Protein AF-A0A7L1J8Y8-F1 (afdb_monomer_lite)

Structure (mmCIF, N/CA/C/O backbone):
data_AF-A0A7L1J8Y8-F1
#
_entry.id   AF-A0A7L1J8Y8-F1
#
loop_
_atom_site.group_PDB
_atom_site.id
_atom_site.type_symbol
_atom_site.label_atom_id
_atom_site.label_alt_id
_atom_site.label_comp_id
_atom_site.label_asym_id
_atom_site.label_entity_id
_atom_site.label_seq_id
_atom_site.pdbx_PDB_ins_code
_atom_site.Cartn_x
_atom_site.Cartn_y
_atom_site.Cartn_z
_atom_site.occupancy
_atom_site.B_iso_or_equiv
_atom_site.auth_seq_id
_atom_site.auth_comp_id
_atom_site.auth_asym_id
_atom_site.auth_atom_id
_atom_site.pdbx_PDB_model_num
ATOM 1 N N . CYS A 1 1 ? 2.497 11.095 -16.791 1.00 75.06 1 CYS A N 1
ATOM 2 C CA . CYS A 1 1 ? 1.108 11.174 -16.277 1.00 75.06 1 CYS A CA 1
ATOM 3 C C . CYS A 1 1 ? 0.999 10.870 -14.780 1.00 75.06 1 CYS A C 1
ATOM 5 O O . CYS A 1 1 ? 0.479 11.716 -14.066 1.00 75.06 1 CYS A O 1
ATOM 7 N N . LEU A 1 2 ? 1.508 9.729 -14.279 1.00 89.06 2 LEU A N 1
ATOM 8 C CA . LEU A 1 2 ? 1.423 9.390 -12.843 1.00 89.06 2 LEU A CA 1
ATOM 9 C C . LEU A 1 2 ? 2.072 10.447 -11.945 1.00 89.06 2 LEU A C 1
ATOM 11 O O . LEU A 1 2 ? 1.462 10.872 -10.975 1.00 89.06 2 LEU A O 1
ATOM 15 N N . TRP A 1 3 ? 3.259 10.934 -12.316 1.00 90.06 3 TRP A N 1
ATOM 16 C CA . TRP A 1 3 ? 3.956 11.981 -11.563 1.00 90.06 3 TRP A CA 1
ATOM 17 C C . TRP A 1 3 ? 3.121 13.260 -11.392 1.00 90.06 3 TRP A C 1
ATOM 19 O O . TRP A 1 3 ? 3.063 13.810 -10.297 1.00 90.06 3 TRP A O 1
ATOM 29 N N . THR A 1 4 ? 2.413 13.692 -12.441 1.00 93.00 4 THR A N 1
ATOM 30 C CA . THR A 1 4 ? 1.512 14.853 -12.390 1.00 93.00 4 THR A CA 1
ATOM 31 C C . THR A 1 4 ? 0.365 14.622 -11.410 1.00 93.00 4 THR A C 1
ATOM 33 O O . THR A 1 4 ? 0.092 15.482 -10.580 1.00 93.00 4 THR A O 1
ATOM 36 N N . LEU A 1 5 ? -0.276 13.449 -11.459 1.00 94.50 5 LEU A N 1
ATOM 37 C CA . LEU A 1 5 ? -1.340 13.101 -10.516 1.00 94.50 5 LEU A CA 1
ATOM 38 C C . LEU A 1 5 ? -0.809 13.053 -9.075 1.00 94.50 5 LEU A C 1
ATOM 40 O O . LEU A 1 5 ? -1.424 13.620 -8.177 1.00 94.50 5 LEU A O 1
ATOM 44 N N . THR A 1 6 ? 0.364 12.454 -8.861 1.00 95.50 6 THR A N 1
ATOM 45 C CA . THR A 1 6 ? 1.044 12.429 -7.560 1.00 95.50 6 THR A CA 1
ATOM 46 C C . THR A 1 6 ? 1.316 13.837 -7.037 1.00 95.50 6 THR A C 1
ATOM 48 O O . THR A 1 6 ? 1.073 14.100 -5.860 1.00 95.50 6 THR A O 1
ATOM 51 N N . ALA A 1 7 ? 1.813 14.740 -7.887 1.00 94.94 7 ALA A N 1
ATOM 52 C CA . ALA A 1 7 ? 2.079 16.127 -7.522 1.00 94.94 7 ALA A CA 1
ATOM 53 C C . ALA A 1 7 ? 0.789 16.841 -7.099 1.00 94.94 7 ALA A C 1
ATOM 55 O O . ALA A 1 7 ? 0.736 17.380 -5.999 1.00 94.94 7 ALA A O 1
ATOM 56 N N . ILE A 1 8 ? -0.279 16.725 -7.897 1.00 94.69 8 ILE A N 1
ATOM 57 C CA . ILE A 1 8 ? -1.587 17.320 -7.587 1.00 94.69 8 ILE A CA 1
ATOM 58 C C . ILE A 1 8 ? -2.127 16.805 -6.246 1.00 94.69 8 ILE A C 1
ATOM 60 O O . ILE A 1 8 ? -2.549 17.604 -5.413 1.00 94.69 8 ILE A O 1
ATOM 64 N N . ILE A 1 9 ? -2.088 15.489 -5.997 1.00 94.06 9 ILE A N 1
ATOM 65 C CA . ILE A 1 9 ? -2.544 14.917 -4.719 1.00 94.06 9 ILE A CA 1
ATOM 66 C C . ILE A 1 9 ? -1.711 15.479 -3.561 1.00 94.06 9 ILE A C 1
ATOM 68 O O . ILE A 1 9 ? -2.271 15.925 -2.561 1.00 94.06 9 ILE A O 1
ATOM 72 N N . LYS A 1 10 ? -0.378 15.491 -3.690 1.00 93.62 10 LYS A N 1
ATOM 73 C CA . LYS A 1 10 ? 0.522 16.008 -2.648 1.00 93.62 10 LYS A CA 1
ATOM 74 C C . LYS A 1 10 ? 0.297 17.495 -2.377 1.00 93.62 10 LYS A C 1
ATOM 76 O O . LYS A 1 10 ? 0.357 17.897 -1.219 1.00 93.62 10 LYS A O 1
ATOM 81 N N . ASP A 1 11 ? 0.030 18.292 -3.402 1.00 92.81 11 ASP A N 1
ATOM 82 C CA . ASP A 1 11 ? -0.213 19.725 -3.252 1.00 92.81 11 ASP A CA 1
ATOM 83 C C . ASP A 1 11 ? -1.559 19.994 -2.569 1.00 92.81 11 ASP A C 1
ATOM 85 O O . ASP A 1 11 ? -1.608 20.787 -1.629 1.00 92.81 11 ASP A O 1
ATOM 89 N N . ILE A 1 12 ? -2.613 19.242 -2.917 1.00 91.94 12 ILE A N 1
ATOM 90 C CA . ILE A 1 12 ? -3.904 19.295 -2.207 1.00 91.94 12 ILE A CA 1
ATOM 91 C C . ILE A 1 12 ? -3.730 18.943 -0.721 1.00 91.94 12 ILE A C 1
ATOM 93 O O . ILE A 1 12 ? -4.319 19.596 0.138 1.00 91.94 12 ILE A O 1
ATOM 97 N N . LEU A 1 13 ? -2.914 17.935 -0.391 1.00 87.88 13 LEU A N 1
ATOM 98 C CA . LEU A 1 13 ? -2.668 17.546 1.005 1.00 87.88 13 LEU A CA 1
ATOM 99 C C . LEU A 1 13 ? -1.845 18.583 1.785 1.00 87.88 13 LEU A C 1
ATOM 101 O O . LEU A 1 13 ? -2.009 18.708 2.997 1.00 87.88 13 LEU A O 1
ATOM 105 N N . LYS A 1 14 ? -0.974 19.356 1.128 1.00 89.19 14 LYS A N 1
ATOM 106 C CA . LYS A 1 14 ? -0.165 20.395 1.792 1.00 89.19 14 LYS A CA 1
ATOM 107 C C . LYS A 1 14 ? -0.943 21.679 2.080 1.00 89.19 14 LYS A C 1
ATOM 109 O O . LYS A 1 14 ? -0.590 22.392 3.021 1.00 89.19 14 LYS A O 1
ATOM 114 N N . ASP A 1 15 ? -1.960 21.987 1.283 1.00 84.75 15 ASP A N 1
ATOM 115 C CA . ASP A 1 15 ? -2.702 23.243 1.382 1.00 84.75 15 ASP A CA 1
ATOM 116 C C . ASP A 1 15 ? -3.548 23.309 2.665 1.00 84.75 15 ASP A C 1
ATOM 118 O O . ASP A 1 15 ? -4.427 22.485 2.892 1.00 84.75 15 ASP A O 1
ATOM 122 N N . LYS A 1 16 ? -3.299 24.295 3.531 1.00 76.50 16 LYS A N 1
ATOM 123 C CA . LYS A 1 16 ? -3.987 24.420 4.830 1.00 76.50 16 LYS A CA 1
ATOM 124 C C . LYS A 1 16 ? -5.360 25.094 4.753 1.00 76.50 16 LYS A C 1
ATOM 126 O O . LYS A 1 16 ? -6.082 25.076 5.744 1.00 76.50 16 LYS A O 1
ATOM 131 N N . VAL A 1 17 ? -5.695 25.719 3.628 1.00 74.00 17 VAL A N 1
ATOM 132 C CA . VAL A 1 17 ? -6.854 26.612 3.486 1.00 74.00 17 VAL A CA 1
ATOM 133 C C . VAL A 1 17 ? -7.980 25.945 2.692 1.00 74.00 17 VAL A C 1
ATOM 135 O O . VAL A 1 17 ? -9.153 26.253 2.897 1.00 74.00 17 VAL A O 1
ATOM 138 N N . LEU A 1 18 ? -7.650 25.007 1.802 1.00 77.81 18 LEU A N 1
ATOM 139 C CA . LEU A 1 18 ? -8.627 24.351 0.936 1.00 77.81 18 LEU A CA 1
ATOM 140 C C . LEU A 1 18 ? -9.470 23.275 1.652 1.00 77.81 18 LEU A C 1
ATOM 142 O O . LEU A 1 18 ? -8.966 22.548 2.511 1.00 77.81 18 LEU A O 1
ATOM 146 N N . PRO A 1 19 ? -10.737 23.062 1.232 1.00 83.75 19 PRO A N 1
ATOM 147 C CA . PRO A 1 19 ? -11.540 21.914 1.652 1.00 83.75 19 PRO A CA 1
ATOM 148 C C . PRO A 1 19 ? -11.017 20.614 1.004 1.00 83.75 19 PRO A C 1
ATOM 150 O O . PRO A 1 19 ? -11.617 20.074 0.067 1.00 83.75 19 PRO A O 1
ATOM 153 N N . LYS A 1 20 ? -9.880 20.113 1.512 1.00 89.12 20 LYS A N 1
ATOM 154 C CA . LYS A 1 20 ? -9.073 19.010 0.950 1.00 89.12 20 LYS A CA 1
ATOM 155 C C . LYS A 1 20 ? -9.899 17.791 0.550 1.00 89.12 20 LYS A C 1
ATOM 157 O O . LYS A 1 20 ? -9.814 17.334 -0.588 1.00 89.12 20 LYS A O 1
ATOM 162 N N . ALA A 1 21 ? -10.736 17.295 1.466 1.00 87.25 21 ALA A N 1
ATOM 163 C CA . ALA A 1 21 ? -11.556 16.102 1.260 1.00 87.25 21 ALA A CA 1
ATOM 164 C C . ALA A 1 21 ? -12.504 16.244 0.060 1.00 87.25 21 ALA A C 1
ATOM 166 O O . ALA A 1 21 ? -12.623 15.328 -0.751 1.00 87.25 21 ALA A O 1
ATOM 167 N N . GLY A 1 22 ? -13.145 17.407 -0.095 1.00 90.75 22 GLY A N 1
ATOM 168 C CA . GLY A 1 22 ? -14.080 17.661 -1.191 1.00 90.75 22 GLY A CA 1
ATOM 169 C C . GLY A 1 22 ? -13.385 17.744 -2.549 1.00 90.75 22 GLY A C 1
ATOM 170 O O . GLY A 1 22 ? -13.863 17.160 -3.522 1.00 90.75 22 GLY A O 1
ATOM 171 N N . ILE A 1 23 ? -12.246 18.436 -2.614 1.00 92.50 23 ILE A N 1
ATOM 172 C CA . ILE A 1 23 ? -11.466 18.587 -3.852 1.00 92.50 23 ILE A CA 1
ATOM 173 C C . ILE A 1 23 ? -10.872 17.245 -4.266 1.00 92.50 23 ILE A C 1
ATOM 175 O O . ILE A 1 23 ? -11.033 16.826 -5.412 1.00 92.50 23 ILE A O 1
ATOM 179 N N . LEU A 1 24 ? -10.248 16.537 -3.324 1.00 93.19 24 LEU A N 1
ATOM 180 C CA . LEU A 1 24 ? -9.629 15.256 -3.618 1.00 93.19 24 LEU A CA 1
ATOM 181 C C . LEU A 1 24 ? -10.668 14.207 -4.022 1.00 93.19 24 LEU A C 1
ATOM 183 O O . LEU A 1 24 ? -10.442 13.461 -4.972 1.00 93.19 24 LEU A O 1
ATOM 187 N N . LYS A 1 25 ? -11.839 14.188 -3.373 1.00 93.75 25 LYS A N 1
ATOM 188 C CA . LYS A 1 25 ? -12.942 13.311 -3.779 1.00 93.75 25 LYS A CA 1
ATOM 189 C C . LYS A 1 25 ? -13.408 13.615 -5.203 1.00 93.75 25 LYS A C 1
ATOM 191 O O . LYS A 1 25 ? -13.609 12.681 -5.968 1.00 93.75 25 LYS A O 1
ATOM 196 N N . LYS A 1 26 ? -13.546 14.891 -5.586 1.00 94.44 26 LYS A N 1
ATOM 197 C CA . LYS A 1 26 ? -13.907 15.276 -6.964 1.00 94.44 26 LYS A CA 1
ATOM 198 C C . LYS A 1 26 ? -12.854 14.846 -7.989 1.00 94.44 26 LYS A C 1
ATOM 200 O O . LYS A 1 26 ? -13.225 14.461 -9.091 1.00 94.44 26 LYS A O 1
ATOM 205 N N . LEU A 1 27 ? -11.572 14.893 -7.623 1.00 94.62 27 LEU A N 1
ATOM 206 C CA . LEU A 1 27 ? -10.468 14.458 -8.479 1.00 94.62 27 LEU A CA 1
ATOM 207 C C . LEU A 1 27 ? -10.424 12.932 -8.646 1.00 94.62 27 LEU A C 1
ATOM 209 O O . LEU A 1 27 ? -10.277 12.440 -9.760 1.00 94.62 27 LEU A O 1
ATOM 213 N N . LEU A 1 28 ? -10.521 12.188 -7.541 1.00 95.06 28 LEU A N 1
ATOM 214 C CA . LEU A 1 28 ? -10.278 10.745 -7.529 1.00 95.06 28 LEU A CA 1
ATOM 215 C C . LEU A 1 28 ? -11.527 9.906 -7.806 1.00 95.06 28 LEU A C 1
ATOM 217 O O . LEU A 1 28 ? -11.389 8.831 -8.374 1.00 95.06 28 LEU A O 1
ATOM 221 N N . ALA A 1 29 ? -12.735 10.362 -7.457 1.00 95.06 29 ALA A N 1
ATOM 222 C CA . ALA A 1 29 ? -13.951 9.564 -7.652 1.00 95.06 29 ALA A CA 1
ATOM 223 C C . ALA A 1 29 ? -14.177 9.113 -9.112 1.00 95.06 29 ALA A C 1
ATOM 225 O O . ALA A 1 29 ? -14.505 7.944 -9.308 1.00 95.06 29 ALA A O 1
ATOM 226 N N . PRO A 1 30 ? -13.952 9.952 -10.147 1.00 95.75 30 PRO A N 1
ATOM 227 C CA . PRO A 1 30 ? -14.063 9.511 -11.542 1.00 95.75 30 PRO A CA 1
ATOM 228 C C . PRO A 1 30 ? -12.984 8.500 -11.953 1.00 95.75 30 PRO A C 1
ATOM 230 O O . PRO A 1 30 ? -13.174 7.735 -12.893 1.00 95.75 30 PRO A O 1
ATOM 233 N N . LEU A 1 31 ? -11.842 8.513 -11.264 1.00 94.94 31 LEU A N 1
ATOM 234 C CA . LEU A 1 31 ? -10.682 7.676 -11.557 1.00 94.94 31 LEU A CA 1
ATOM 235 C C . LEU A 1 31 ? -10.628 6.414 -10.688 1.00 94.94 31 LEU A C 1
ATOM 237 O O . LEU A 1 31 ? -9.772 5.571 -10.925 1.00 94.94 31 LEU A O 1
ATOM 241 N N . ASP A 1 32 ? -11.515 6.275 -9.700 1.00 95.38 32 ASP A N 1
ATOM 242 C CA . ASP A 1 32 ? -11.378 5.313 -8.605 1.00 95.38 32 ASP A CA 1
ATOM 243 C C . ASP A 1 32 ? -11.205 3.870 -9.100 1.00 95.38 32 ASP A C 1
ATOM 245 O O . ASP A 1 32 ? -10.189 3.230 -8.834 1.00 95.38 32 ASP A O 1
ATOM 249 N N . ALA A 1 33 ? -12.148 3.392 -9.916 1.00 94.81 33 ALA A N 1
ATOM 250 C CA . ALA A 1 33 ? -12.107 2.041 -10.476 1.00 94.81 33 ALA A CA 1
ATOM 251 C C . ALA A 1 33 ? -10.945 1.841 -11.466 1.00 94.81 33 ALA A C 1
ATOM 253 O O . ALA A 1 33 ? -10.351 0.765 -11.527 1.00 94.81 33 ALA A O 1
ATOM 254 N N . VAL A 1 34 ? -10.599 2.878 -12.237 1.00 95.31 34 VAL A N 1
ATOM 255 C CA . VAL A 1 34 ? -9.514 2.814 -13.228 1.00 95.31 34 VAL A CA 1
ATOM 256 C C . VAL A 1 34 ? -8.162 2.713 -12.530 1.00 95.31 34 VAL A C 1
ATOM 258 O O . VAL A 1 34 ? -7.338 1.885 -12.907 1.00 95.31 34 VAL A O 1
ATOM 261 N N . LEU A 1 35 ? -7.940 3.522 -11.494 1.00 94.81 35 LEU A N 1
ATOM 262 C CA . LEU A 1 35 ? -6.723 3.496 -10.689 1.00 94.81 35 LEU A CA 1
ATOM 263 C C . LEU A 1 35 ? -6.612 2.195 -9.899 1.00 94.81 35 LEU A C 1
ATOM 265 O O . LEU A 1 35 ? -5.538 1.607 -9.871 1.00 94.81 35 LEU A O 1
ATOM 269 N N . GLU A 1 36 ? -7.707 1.709 -9.312 1.00 95.06 36 GLU A N 1
ATOM 270 C CA . GLU A 1 36 ? -7.728 0.395 -8.668 1.00 95.06 36 GLU A CA 1
ATOM 271 C C . GLU A 1 36 ? -7.324 -0.719 -9.648 1.00 95.06 36 GLU A C 1
ATOM 273 O O . GLU A 1 36 ? -6.418 -1.500 -9.351 1.00 95.06 36 GLU A O 1
ATOM 278 N N . GLY A 1 37 ? -7.945 -0.771 -10.831 1.00 94.75 37 GLY A N 1
ATOM 279 C CA . GLY A 1 37 ? -7.614 -1.750 -11.868 1.00 94.75 37 GLY A CA 1
ATOM 280 C C . GLY A 1 37 ? -6.161 -1.643 -12.332 1.00 94.75 37 GLY A C 1
ATOM 281 O O . GLY A 1 37 ? -5.459 -2.651 -12.411 1.00 94.75 37 GLY A O 1
ATOM 282 N N . PHE A 1 38 ? -5.684 -0.419 -12.560 1.00 94.12 38 PHE A N 1
ATOM 283 C CA . PHE A 1 38 ? -4.298 -0.136 -12.925 1.00 94.12 38 PHE A CA 1
ATOM 284 C C . PHE A 1 38 ? -3.309 -0.619 -11.857 1.00 94.12 38 PHE A C 1
ATOM 286 O O . PHE A 1 38 ? -2.315 -1.270 -12.179 1.00 94.12 38 PHE A O 1
ATOM 293 N N . PHE A 1 39 ? -3.585 -0.355 -10.579 1.00 92.50 39 PHE A N 1
ATOM 294 C CA . PHE A 1 39 ? -2.702 -0.786 -9.504 1.00 92.50 39 PHE A CA 1
ATOM 295 C C . PHE A 1 39 ? -2.697 -2.295 -9.313 1.00 92.50 39 PHE A C 1
ATOM 297 O O . PHE A 1 39 ? -1.629 -2.874 -9.126 1.00 92.50 39 PHE A O 1
ATOM 304 N N . ASN A 1 40 ? -3.862 -2.936 -9.412 1.00 92.81 40 ASN A N 1
ATOM 305 C CA . ASN A 1 40 ? -3.958 -4.390 -9.378 1.00 92.81 40 ASN A CA 1
ATOM 306 C C . ASN A 1 40 ? -3.137 -5.019 -10.511 1.00 92.81 40 ASN A C 1
ATOM 308 O O . ASN A 1 40 ? -2.362 -5.934 -10.256 1.00 92.81 40 ASN A O 1
ATOM 312 N N . ALA A 1 41 ? -3.231 -4.486 -11.733 1.00 92.62 41 ALA A N 1
ATOM 313 C CA . ALA A 1 41 ? -2.451 -4.980 -12.866 1.00 92.62 41 ALA A CA 1
ATOM 314 C C . ALA A 1 41 ? -0.934 -4.904 -12.615 1.00 92.62 41 ALA A C 1
ATOM 316 O O . ALA A 1 41 ? -0.218 -5.854 -12.919 1.00 92.62 41 ALA A O 1
ATOM 317 N N . ILE A 1 42 ? -0.444 -3.813 -12.015 1.00 91.31 42 ILE A N 1
ATOM 318 C CA . ILE A 1 42 ? 0.983 -3.665 -11.689 1.00 91.31 42 ILE A CA 1
ATOM 319 C C . ILE A 1 42 ? 1.398 -4.587 -10.540 1.00 91.31 42 ILE A C 1
ATOM 321 O O . ILE A 1 42 ? 2.456 -5.199 -10.614 1.00 91.31 42 ILE A O 1
ATOM 325 N N . LEU A 1 43 ? 0.597 -4.710 -9.479 1.00 89.38 43 LEU A N 1
ATOM 326 C CA . LEU A 1 43 ? 0.944 -5.558 -8.330 1.00 89.38 43 LEU A CA 1
ATOM 327 C C . LEU A 1 43 ? 0.898 -7.055 -8.656 1.00 89.38 43 LEU A C 1
ATOM 329 O O . LEU A 1 43 ? 1.618 -7.831 -8.034 1.00 89.38 43 LEU A O 1
ATOM 333 N N . PHE A 1 44 ? 0.073 -7.460 -9.623 1.00 88.00 44 PHE A N 1
ATOM 334 C CA . PHE A 1 44 ? 0.030 -8.835 -10.124 1.00 88.00 44 PHE A CA 1
ATOM 335 C C . PHE A 1 44 ? 1.085 -9.121 -11.193 1.00 88.00 44 PHE A C 1
ATOM 337 O O . PHE A 1 44 ? 1.287 -10.281 -11.550 1.00 88.00 44 PHE A O 1
ATOM 344 N N . HIS A 1 45 ? 1.761 -8.091 -11.701 1.00 86.94 45 HIS A N 1
ATOM 345 C CA . HIS A 1 45 ? 2.833 -8.269 -12.664 1.00 86.94 45 HIS A CA 1
ATOM 346 C C . HIS A 1 45 ? 4.020 -8.995 -12.017 1.00 86.94 45 HIS A C 1
ATOM 348 O O . HIS A 1 45 ? 4.463 -8.651 -10.919 1.00 86.94 45 HIS A O 1
ATOM 354 N N . HIS A 1 46 ? 4.565 -9.991 -12.712 1.00 78.00 46 HIS A N 1
ATOM 355 C CA . HIS A 1 46 ? 5.743 -10.717 -12.254 1.00 78.00 46 HIS A CA 1
ATOM 356 C C . HIS A 1 46 ? 7.017 -9.962 -12.662 1.00 78.00 46 HIS A C 1
ATOM 358 O O . HIS A 1 46 ? 7.265 -9.722 -13.841 1.00 78.00 46 HIS A O 1
ATOM 364 N N . PHE A 1 47 ? 7.819 -9.532 -11.687 1.00 78.00 47 PHE A N 1
ATOM 365 C CA . PHE A 1 47 ? 9.008 -8.699 -11.910 1.00 78.00 47 PHE A CA 1
ATOM 366 C C . PHE A 1 47 ? 10.305 -9.528 -11.982 1.00 78.00 47 PHE A C 1
ATOM 368 O O . PHE A 1 47 ? 11.255 -9.270 -11.244 1.00 78.00 47 PHE A O 1
ATOM 375 N N . ASP A 1 48 ? 10.351 -10.531 -12.862 1.00 68.94 48 ASP A N 1
ATOM 376 C CA . ASP A 1 48 ? 11.526 -11.399 -13.082 1.00 68.94 48 ASP A CA 1
ATOM 377 C C . ASP A 1 48 ? 12.491 -10.909 -14.169 1.00 68.94 48 ASP A C 1
ATOM 379 O O . ASP A 1 48 ? 13.638 -11.352 -14.225 1.00 68.94 48 ASP A O 1
ATOM 383 N N . SER A 1 49 ? 12.060 -9.991 -15.033 1.00 64.44 49 SER A N 1
ATOM 384 C CA . SER A 1 49 ? 12.893 -9.530 -16.145 1.00 64.44 49 SER A CA 1
ATOM 385 C C . SER A 1 49 ? 14.101 -8.691 -15.696 1.00 64.44 49 SER A C 1
ATOM 387 O O . SER A 1 49 ? 14.031 -7.880 -14.765 1.00 64.44 49 SER A O 1
ATOM 389 N N . HIS A 1 50 ? 15.208 -8.798 -16.445 1.00 68.56 50 HIS A N 1
ATOM 390 C CA . HIS A 1 50 ? 16.411 -7.965 -16.278 1.00 68.56 50 HIS A CA 1
ATOM 391 C C . HIS A 1 50 ? 16.138 -6.450 -16.389 1.00 68.56 50 HIS A C 1
ATOM 393 O O . HIS A 1 50 ? 17.001 -5.639 -16.067 1.00 68.56 50 HIS A O 1
ATOM 399 N N . HIS A 1 51 ? 14.943 -6.035 -16.816 1.00 74.06 51 HIS A N 1
ATOM 400 C CA . HIS A 1 51 ? 14.570 -4.628 -16.926 1.00 74.06 51 HIS A CA 1
ATOM 401 C C . HIS A 1 51 ? 14.453 -3.919 -15.570 1.00 74.06 51 HIS A C 1
ATOM 403 O O . HIS A 1 51 ? 14.586 -2.699 -15.525 1.00 74.06 51 HIS A O 1
ATOM 409 N N . TYR A 1 52 ? 14.252 -4.647 -14.466 1.00 77.25 52 TYR A N 1
ATOM 410 C CA . TYR A 1 52 ? 14.078 -4.063 -13.126 1.00 77.25 52 TYR A CA 1
ATOM 411 C C . TYR A 1 52 ? 15.312 -4.184 -12.228 1.00 77.25 52 TYR A C 1
ATOM 413 O O . TYR A 1 52 ? 15.252 -3.796 -11.060 1.00 77.25 52 TYR A O 1
ATOM 421 N N . THR A 1 53 ? 16.422 -4.719 -12.743 1.00 76.88 53 THR A N 1
ATOM 422 C CA . THR A 1 53 ? 17.663 -4.920 -11.977 1.00 76.88 53 THR A CA 1
ATOM 423 C C . THR A 1 53 ? 18.570 -3.691 -11.983 1.00 76.88 53 THR A C 1
ATOM 425 O O . THR A 1 53 ? 19.410 -3.565 -11.099 1.00 76.88 53 THR A O 1
ATOM 428 N N . SER A 1 54 ? 18.381 -2.757 -12.923 1.00 79.25 54 SER A N 1
ATOM 429 C CA . SER A 1 54 ? 19.081 -1.467 -12.960 1.00 79.25 54 SER A CA 1
ATOM 430 C C . SER A 1 54 ? 18.185 -0.339 -12.433 1.00 79.25 54 SER A C 1
ATOM 432 O O . SER A 1 54 ? 17.039 -0.231 -12.871 1.00 79.25 54 SER A O 1
ATOM 434 N N . PRO A 1 55 ? 18.680 0.543 -11.542 1.00 73.69 55 PRO A N 1
ATOM 435 C CA . PRO A 1 55 ? 17.889 1.649 -11.001 1.00 73.69 55 PRO A CA 1
ATOM 436 C C . PRO A 1 55 ? 17.573 2.746 -12.025 1.00 73.69 55 PRO A C 1
ATOM 438 O O . PRO A 1 55 ? 16.685 3.552 -11.770 1.00 73.69 55 PRO A O 1
ATOM 441 N N . TYR A 1 56 ? 18.282 2.789 -13.158 1.00 78.25 56 TYR A N 1
ATOM 442 C CA . TYR A 1 56 ? 18.154 3.845 -14.171 1.00 78.25 56 TYR A CA 1
ATOM 443 C C . TYR A 1 56 ? 17.371 3.407 -15.413 1.00 78.25 56 TYR A C 1
ATOM 445 O O . TYR A 1 56 ? 17.313 4.144 -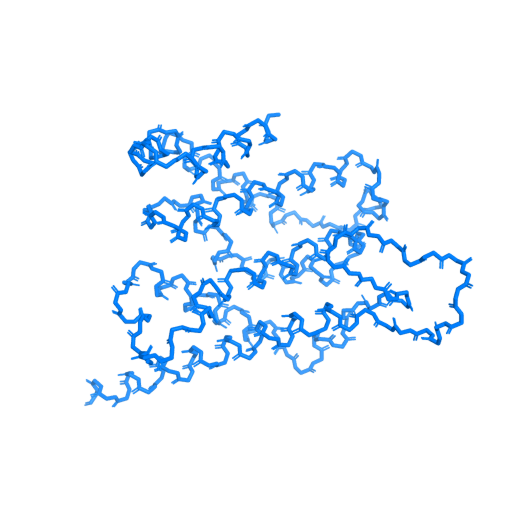16.396 1.00 78.25 56 TYR A O 1
ATOM 453 N N . SER A 1 57 ? 16.781 2.209 -15.400 1.00 84.69 57 SER A N 1
ATOM 454 C CA . SER A 1 57 ? 15.942 1.763 -16.509 1.00 84.69 57 SER A CA 1
ATOM 455 C C . SER A 1 57 ? 14.607 2.510 -16.526 1.00 84.69 57 SER A C 1
ATOM 457 O O . SER A 1 57 ? 14.078 2.928 -15.493 1.00 84.69 57 SER A O 1
ATOM 459 N N . GLU A 1 58 ? 14.013 2.634 -17.711 1.00 86.88 58 GLU A N 1
ATOM 460 C CA . GLU A 1 58 ? 12.665 3.187 -17.859 1.00 86.88 58 GLU A CA 1
ATOM 461 C C . GLU A 1 58 ? 11.638 2.400 -17.029 1.00 86.88 58 GLU A C 1
ATOM 463 O O . GLU A 1 58 ? 10.795 2.981 -16.346 1.00 86.88 58 GLU A O 1
ATOM 468 N N . ALA A 1 59 ? 11.765 1.071 -17.006 1.00 86.25 59 ALA A N 1
ATOM 469 C CA . ALA A 1 59 ? 10.910 0.190 -16.223 1.00 86.25 59 ALA A CA 1
ATOM 470 C C . ALA A 1 59 ? 11.026 0.453 -14.707 1.00 86.25 59 ALA A C 1
ATOM 472 O O . ALA A 1 59 ? 10.008 0.504 -14.011 1.00 86.25 59 ALA A O 1
ATOM 473 N N . ALA A 1 60 ? 12.240 0.691 -14.197 1.00 86.19 60 ALA A N 1
ATOM 474 C CA . ALA A 1 60 ? 12.467 1.074 -12.806 1.00 86.19 60 ALA A CA 1
ATOM 475 C C . ALA A 1 60 ? 11.886 2.461 -12.495 1.00 86.19 60 ALA A C 1
ATOM 477 O O . ALA A 1 60 ? 11.206 2.615 -11.482 1.00 86.19 60 ALA A O 1
ATOM 478 N N . ASN A 1 61 ? 12.069 3.448 -13.376 1.00 88.19 61 ASN A N 1
ATOM 479 C CA . ASN A 1 61 ? 11.499 4.792 -13.214 1.00 88.19 61 ASN A CA 1
ATOM 480 C C . ASN A 1 61 ? 9.962 4.778 -13.197 1.00 88.19 61 ASN A C 1
ATOM 482 O O . ASN A 1 61 ? 9.335 5.470 -12.386 1.00 88.19 61 ASN A O 1
ATOM 486 N N . ASN A 1 62 ? 9.346 3.955 -14.047 1.00 90.06 62 ASN A N 1
ATOM 487 C CA . ASN A 1 62 ? 7.898 3.761 -14.073 1.00 90.06 62 ASN A CA 1
ATOM 488 C C . ASN A 1 62 ? 7.399 3.124 -12.772 1.00 90.06 62 ASN A C 1
ATOM 490 O O . ASN A 1 62 ? 6.423 3.600 -12.187 1.00 90.06 62 ASN A O 1
ATOM 494 N N . LEU A 1 63 ? 8.104 2.106 -12.267 1.00 90.31 63 LEU A N 1
ATOM 495 C CA . LEU A 1 63 ? 7.766 1.471 -10.995 1.00 90.31 63 LEU A CA 1
ATOM 496 C C . LEU A 1 63 ? 7.967 2.424 -9.805 1.00 90.31 63 LEU A C 1
ATOM 498 O O . LEU A 1 63 ? 7.130 2.473 -8.909 1.00 90.31 63 LEU A O 1
ATOM 502 N N . ILE A 1 64 ? 9.018 3.246 -9.813 1.00 91.12 64 ILE A N 1
ATOM 503 C CA . ILE A 1 64 ? 9.233 4.294 -8.805 1.00 91.12 64 ILE A CA 1
ATOM 504 C C . ILE A 1 64 ? 8.084 5.310 -8.826 1.00 91.12 64 ILE A C 1
ATOM 506 O O . ILE A 1 64 ? 7.542 5.632 -7.769 1.00 91.12 64 ILE A O 1
ATOM 510 N N . SER A 1 65 ? 7.669 5.761 -10.013 1.00 92.44 65 SER A N 1
ATOM 511 C CA . SER A 1 65 ? 6.542 6.692 -10.179 1.00 92.44 65 SER A CA 1
ATOM 512 C C . SER A 1 65 ? 5.222 6.100 -9.675 1.00 92.44 65 SER A C 1
ATOM 514 O O . SER A 1 65 ? 4.407 6.810 -9.086 1.00 92.44 65 SER A O 1
ATOM 516 N N . PHE A 1 66 ? 5.021 4.796 -9.876 1.00 94.12 66 PHE A N 1
ATOM 517 C CA . PHE A 1 66 ? 3.898 4.048 -9.315 1.00 94.12 66 PHE A CA 1
ATOM 518 C C . PHE A 1 66 ? 3.938 4.017 -7.779 1.00 94.12 66 PHE A C 1
ATOM 520 O O . PHE A 1 66 ? 2.928 4.317 -7.143 1.00 94.12 66 PHE A O 1
ATOM 527 N N . ILE A 1 67 ? 5.099 3.734 -7.175 1.00 94.62 67 ILE A N 1
ATOM 528 C CA . ILE A 1 67 ? 5.256 3.737 -5.710 1.00 94.62 67 ILE A CA 1
ATOM 529 C C . ILE A 1 67 ? 4.971 5.128 -5.136 1.00 94.62 67 ILE A C 1
ATOM 531 O O . ILE A 1 67 ? 4.288 5.243 -4.122 1.00 94.62 67 ILE A O 1
ATOM 535 N N . ASP A 1 68 ? 5.451 6.188 -5.790 1.00 94.94 68 ASP A N 1
ATOM 536 C CA . ASP A 1 68 ? 5.223 7.563 -5.340 1.00 94.94 68 ASP A CA 1
ATOM 537 C C . ASP A 1 68 ? 3.737 7.952 -5.373 1.00 94.94 68 ASP A C 1
ATOM 539 O O . ASP A 1 68 ? 3.282 8.714 -4.513 1.00 94.94 68 ASP A O 1
ATOM 543 N N . LEU A 1 69 ? 2.975 7.424 -6.339 1.00 95.94 69 LEU A N 1
ATOM 544 C CA . LEU A 1 69 ? 1.525 7.609 -6.402 1.00 95.94 69 LEU A CA 1
ATOM 545 C C . LEU A 1 69 ? 0.801 6.806 -5.315 1.00 95.94 69 LEU A C 1
ATOM 547 O O . LEU A 1 69 ? -0.064 7.361 -4.640 1.00 95.94 69 LEU A O 1
ATOM 551 N N . LEU A 1 70 ? 1.176 5.538 -5.102 1.00 95.19 70 LEU A N 1
ATOM 552 C CA . LEU A 1 70 ? 0.651 4.734 -3.992 1.00 95.19 70 LEU A CA 1
ATOM 553 C C . LEU A 1 70 ? 0.914 5.404 -2.641 1.00 95.19 70 LEU A C 1
ATOM 555 O O . LEU A 1 70 ? 0.037 5.407 -1.783 1.00 95.19 70 LEU A O 1
ATOM 559 N N . GLU A 1 71 ? 2.088 6.008 -2.454 1.00 95.00 71 GLU A N 1
ATOM 560 C CA . GLU A 1 71 ? 2.414 6.755 -1.240 1.00 95.00 71 GLU A CA 1
ATOM 561 C C . GLU A 1 71 ? 1.504 7.976 -1.051 1.00 95.00 71 GLU A C 1
ATOM 563 O O . GLU A 1 71 ? 1.005 8.207 0.050 1.00 95.00 71 GLU A O 1
ATOM 568 N N . ALA A 1 72 ? 1.255 8.747 -2.114 1.00 94.62 72 ALA A N 1
ATOM 569 C CA . ALA A 1 72 ? 0.353 9.896 -2.052 1.00 94.62 72 ALA A CA 1
ATOM 570 C C . ALA A 1 72 ? -1.094 9.474 -1.750 1.00 94.62 72 ALA A C 1
ATOM 572 O O . ALA A 1 72 ? -1.779 10.124 -0.959 1.00 94.62 72 ALA A O 1
ATOM 573 N N . LEU A 1 73 ? -1.548 8.363 -2.333 1.00 94.44 73 LEU A N 1
ATOM 574 C CA . LEU A 1 73 ? -2.874 7.812 -2.071 1.00 94.44 73 LEU A CA 1
ATOM 575 C C . LEU A 1 73 ? -3.001 7.279 -0.649 1.00 94.44 73 LEU A C 1
ATOM 577 O O . LEU A 1 73 ? -3.983 7.608 0.017 1.00 94.44 73 LEU A O 1
ATOM 581 N N . LEU A 1 74 ? -1.991 6.554 -0.163 1.00 92.62 74 LEU A N 1
ATOM 582 C CA . LEU A 1 74 ? -1.907 6.125 1.227 1.00 92.62 74 LEU A CA 1
ATOM 583 C C . LEU A 1 74 ? -2.044 7.334 2.153 1.00 92.62 74 LEU A C 1
ATOM 585 O O . LEU A 1 74 ? -2.948 7.343 2.977 1.00 92.62 74 LEU A O 1
ATOM 589 N N . ALA A 1 75 ? -1.213 8.367 1.976 1.00 91.38 75 ALA A N 1
ATOM 590 C CA . ALA A 1 75 ? -1.257 9.585 2.785 1.00 91.38 75 ALA A CA 1
ATOM 591 C C . ALA A 1 75 ? -2.632 10.269 2.729 1.00 91.38 75 ALA A C 1
ATOM 593 O O . ALA A 1 75 ? -3.148 10.728 3.742 1.00 91.38 75 ALA A O 1
ATOM 594 N N . SER A 1 76 ? -3.275 10.286 1.562 1.00 91.38 76 SER A N 1
ATOM 595 C CA . SER A 1 76 ? -4.607 10.875 1.447 1.00 91.38 76 SER A CA 1
ATOM 596 C C . SER A 1 76 ? -5.717 10.065 2.126 1.00 91.38 76 SER A C 1
ATOM 598 O O . SER A 1 76 ? -6.632 10.657 2.693 1.00 91.38 76 SER A O 1
ATOM 600 N N . ARG A 1 77 ? -5.645 8.727 2.098 1.00 90.69 77 ARG A N 1
ATOM 601 C CA . ARG A 1 77 ? -6.579 7.830 2.802 1.00 90.69 77 ARG A CA 1
ATOM 602 C C . ARG A 1 77 ? -6.467 8.011 4.304 1.00 90.69 77 ARG A C 1
ATOM 604 O O . ARG A 1 77 ? -7.463 8.098 5.003 1.00 90.69 77 ARG A O 1
ATOM 611 N N . ILE A 1 78 ? -5.226 8.077 4.749 1.00 86.56 78 ILE A N 1
ATOM 612 C CA . ILE A 1 78 ? -4.790 8.347 6.106 1.00 86.56 78 ILE A CA 1
ATOM 613 C C . ILE A 1 78 ? -5.411 9.654 6.610 1.00 86.56 78 ILE A C 1
ATOM 615 O O . ILE A 1 78 ? -6.142 9.638 7.595 1.00 86.56 78 ILE A O 1
ATOM 619 N N . GLU A 1 79 ? -5.166 10.768 5.920 1.00 85.81 79 GLU A N 1
ATOM 620 C CA . GLU A 1 79 ? -5.531 12.101 6.406 1.00 85.81 79 GLU A CA 1
ATOM 621 C C . GLU A 1 79 ? -7.027 12.411 6.256 1.00 85.81 79 GLU A C 1
ATOM 623 O O . GLU A 1 79 ? -7.594 13.113 7.090 1.00 85.81 79 GLU A O 1
ATOM 628 N N . LEU A 1 80 ? -7.661 11.926 5.184 1.00 85.88 80 LEU A N 1
ATOM 629 C CA . LEU A 1 80 ? -9.010 12.349 4.788 1.00 85.88 80 LEU A CA 1
ATOM 630 C C . LEU A 1 80 ? -10.057 11.236 4.866 1.00 85.88 80 LEU A C 1
ATOM 632 O O . LEU A 1 80 ? -11.238 11.514 4.672 1.00 85.88 80 LEU A O 1
ATOM 636 N N . GLU A 1 81 ? -9.631 9.988 5.078 1.00 85.62 81 GLU A N 1
ATOM 637 C CA . GLU A 1 81 ? -10.485 8.817 5.336 1.00 85.62 81 GLU A CA 1
ATOM 638 C C . GLU A 1 81 ? -11.576 8.579 4.276 1.00 85.62 81 GLU A C 1
ATOM 640 O O . GLU A 1 81 ? -12.599 7.934 4.513 1.00 85.62 81 GLU A O 1
ATOM 645 N N . LEU A 1 82 ? -11.336 9.054 3.051 1.00 85.38 82 LEU A N 1
ATOM 646 C CA . LEU A 1 82 ? -12.269 8.927 1.936 1.00 85.38 82 LEU A CA 1
ATOM 647 C C . LEU A 1 82 ? -12.448 7.446 1.553 1.00 85.38 82 LEU A C 1
ATOM 649 O O . LEU A 1 82 ? -11.449 6.738 1.412 1.00 85.38 82 LEU A O 1
ATOM 653 N N . PRO A 1 83 ? -13.685 6.949 1.362 1.00 85.00 83 PRO A N 1
ATOM 654 C CA . PRO A 1 83 ? -13.956 5.536 1.089 1.00 85.00 83 PRO A CA 1
ATOM 655 C C . PRO A 1 83 ? -13.764 5.188 -0.400 1.00 85.00 83 PRO A C 1
ATOM 657 O O . PRO A 1 83 ? -14.659 4.632 -1.033 1.00 85.00 83 PRO A O 1
ATOM 660 N N . LEU A 1 84 ? -12.621 5.560 -0.985 1.00 91.81 84 LEU A N 1
ATOM 661 C CA . LEU A 1 84 ? -12.286 5.270 -2.384 1.00 91.81 84 LEU A CA 1
ATOM 662 C C . LEU A 1 84 ? -11.464 3.981 -2.485 1.00 91.81 84 LEU A C 1
ATOM 664 O O . LEU A 1 84 ? -10.570 3.735 -1.674 1.00 91.81 84 LEU A O 1
ATOM 668 N N . ARG A 1 85 ? -11.742 3.153 -3.492 1.00 93.19 85 ARG A N 1
ATOM 669 C CA . ARG A 1 85 ? -11.081 1.852 -3.672 1.00 93.19 85 ARG A CA 1
ATOM 670 C C . ARG A 1 85 ? -9.603 1.991 -4.027 1.00 93.19 85 ARG A C 1
ATOM 672 O O . ARG A 1 85 ? -8.769 1.315 -3.429 1.00 93.19 85 ARG A O 1
ATOM 679 N N . CYS A 1 86 ? -9.251 2.923 -4.912 1.00 93.44 86 CYS A N 1
ATOM 680 C CA . CYS A 1 86 ? -7.869 3.206 -5.317 1.00 93.44 86 CYS A CA 1
ATOM 681 C C . CYS A 1 86 ? -6.951 3.556 -4.135 1.00 93.44 86 CYS A C 1
ATOM 683 O O . CYS A 1 86 ? -5.762 3.247 -4.149 1.00 93.44 86 CYS A O 1
ATOM 685 N N . GLN A 1 87 ? -7.516 4.154 -3.087 1.00 93.06 87 GLN A N 1
ATOM 686 C CA . GLN A 1 87 ? -6.830 4.527 -1.854 1.00 93.06 87 GLN A CA 1
ATOM 687 C C . GLN A 1 87 ? -6.610 3.341 -0.903 1.00 93.06 87 GLN A C 1
ATOM 689 O O . GLN A 1 87 ? -5.699 3.376 -0.077 1.00 93.06 87 GLN A O 1
ATOM 694 N N . ARG A 1 88 ? -7.418 2.281 -1.030 1.00 93.00 88 ARG A N 1
ATOM 695 C CA . ARG A 1 88 ? -7.341 1.065 -0.205 1.00 93.00 88 ARG A CA 1
ATOM 696 C C . ARG A 1 88 ? -6.400 0.005 -0.776 1.00 93.00 88 ARG A C 1
ATOM 698 O O . ARG A 1 88 ? -6.056 -0.936 -0.069 1.00 93.00 88 ARG A O 1
ATOM 705 N N . VAL A 1 89 ? -5.950 0.143 -2.027 1.00 92.94 89 VAL A N 1
ATOM 706 C CA . VAL A 1 89 ? -5.195 -0.914 -2.728 1.00 92.94 89 VAL A CA 1
ATOM 707 C C . VAL A 1 89 ? -3.972 -1.386 -1.948 1.00 92.94 89 VAL A C 1
ATOM 709 O O . VAL A 1 89 ? -3.772 -2.591 -1.824 1.00 92.94 89 VAL A O 1
ATOM 712 N N . LEU A 1 90 ? -3.182 -0.471 -1.373 1.00 92.12 90 LEU A N 1
ATOM 713 C CA . LEU A 1 90 ? -2.005 -0.862 -0.595 1.00 92.12 90 LEU A CA 1
ATOM 714 C C . LEU A 1 90 ? -2.378 -1.754 0.596 1.00 92.12 90 LEU A C 1
ATOM 716 O O . LEU A 1 90 ? -1.694 -2.744 0.831 1.00 92.12 90 LEU A O 1
ATOM 720 N N . PHE A 1 91 ? -3.459 -1.427 1.308 1.00 92.31 91 PHE A N 1
ATOM 721 C CA . PHE A 1 91 ? -3.922 -2.183 2.472 1.00 92.31 91 PHE A CA 1
ATOM 722 C C . PHE A 1 91 ? -4.386 -3.589 2.084 1.00 92.31 91 PHE A C 1
ATOM 724 O O . PHE A 1 91 ? -4.046 -4.573 2.732 1.00 92.31 91 PHE A O 1
ATOM 731 N N . LEU A 1 92 ? -5.110 -3.687 0.968 1.00 92.69 92 LEU A N 1
ATOM 732 C CA . LEU A 1 92 ? -5.708 -4.937 0.501 1.00 92.69 92 LEU A CA 1
ATOM 733 C C . LEU A 1 92 ? -4.728 -5.848 -0.250 1.00 92.69 92 LEU A C 1
ATOM 735 O O . LEU A 1 92 ? -5.023 -7.025 -0.459 1.00 92.69 92 LEU A O 1
ATOM 739 N N . LYS A 1 93 ? -3.588 -5.320 -0.711 1.00 92.44 93 LYS A N 1
ATOM 740 C CA . LYS A 1 93 ? -2.628 -6.033 -1.573 1.00 92.44 93 LYS A CA 1
ATOM 741 C C . LYS A 1 93 ? -1.224 -6.117 -0.970 1.00 92.44 93 LYS A C 1
ATOM 743 O O . LYS A 1 93 ? -0.251 -6.291 -1.703 1.00 92.44 93 LYS A O 1
ATOM 748 N N . VAL A 1 94 ? -1.106 -6.047 0.358 1.00 92.00 94 VAL A N 1
ATOM 749 C CA . VAL A 1 94 ? 0.189 -6.133 1.056 1.00 92.00 94 VAL A CA 1
ATOM 750 C C . VAL A 1 94 ? 0.967 -7.400 0.708 1.00 92.00 94 VAL A C 1
ATOM 752 O O . VAL A 1 94 ? 2.174 -7.318 0.507 1.00 92.00 94 VAL A O 1
ATOM 755 N N . SER A 1 95 ? 0.307 -8.551 0.561 1.00 90.00 95 SER A N 1
ATOM 756 C CA . SER A 1 95 ? 0.982 -9.805 0.193 1.00 90.00 95 SER A CA 1
ATOM 757 C C . SER A 1 95 ? 1.748 -9.701 -1.132 1.00 90.00 95 SER A C 1
ATOM 759 O O . SER A 1 95 ? 2.883 -10.162 -1.229 1.00 90.00 95 SER A O 1
ATOM 761 N N . TYR A 1 96 ? 1.185 -9.013 -2.127 1.00 90.38 96 TYR A N 1
ATOM 762 C CA . TYR A 1 96 ? 1.847 -8.761 -3.409 1.00 90.38 96 TYR A CA 1
ATOM 763 C C . TYR A 1 96 ? 3.044 -7.822 -3.261 1.00 90.38 96 TYR A C 1
ATOM 765 O O . TYR A 1 96 ? 4.092 -8.053 -3.861 1.00 90.38 96 TYR A O 1
ATOM 773 N N . VAL A 1 97 ? 2.928 -6.802 -2.409 1.00 91.56 97 VAL A N 1
ATOM 774 C CA . VAL A 1 97 ? 4.048 -5.904 -2.093 1.00 91.56 97 VAL A CA 1
ATOM 775 C C . VAL A 1 97 ? 5.183 -6.659 -1.396 1.00 91.56 97 VAL A C 1
ATOM 777 O O . VAL A 1 97 ? 6.347 -6.468 -1.744 1.00 91.56 97 VAL A O 1
ATOM 780 N N . LEU A 1 98 ? 4.866 -7.541 -0.444 1.00 89.56 98 LEU A N 1
ATOM 781 C CA . LEU A 1 98 ? 5.855 -8.375 0.243 1.00 89.56 98 LEU A CA 1
ATOM 782 C C . LEU A 1 98 ? 6.549 -9.340 -0.729 1.00 89.56 98 LEU A C 1
ATOM 784 O O . LEU A 1 98 ? 7.774 -9.438 -0.711 1.00 89.56 98 LEU A O 1
ATOM 788 N N . ASN A 1 99 ? 5.801 -9.965 -1.641 1.00 87.69 99 ASN A N 1
ATOM 789 C CA . ASN A 1 99 ? 6.375 -10.798 -2.702 1.00 87.69 99 ASN A CA 1
ATOM 790 C C . ASN A 1 99 ? 7.308 -9.997 -3.622 1.00 87.69 99 ASN A C 1
ATOM 792 O O . ASN A 1 99 ? 8.384 -10.473 -3.984 1.00 87.69 99 ASN A O 1
ATOM 796 N N . LEU A 1 100 ? 6.947 -8.756 -3.957 1.00 88.25 100 LEU A N 1
ATOM 797 C CA . LEU A 1 100 ? 7.794 -7.873 -4.755 1.00 88.25 100 LEU A CA 1
ATOM 798 C C . LEU A 1 100 ? 9.091 -7.523 -4.010 1.00 88.25 100 LEU A C 1
ATOM 800 O O . LEU A 1 100 ? 10.165 -7.560 -4.609 1.00 88.25 100 LEU A O 1
ATOM 804 N N . ILE A 1 101 ? 9.037 -7.263 -2.701 1.00 88.56 101 ILE A N 1
ATOM 805 C CA . ILE A 1 101 ? 10.237 -7.053 -1.870 1.00 88.56 101 ILE A CA 1
ATOM 806 C C . ILE A 1 101 ? 11.160 -8.287 -1.901 1.00 88.56 101 ILE A C 1
ATOM 808 O O . ILE A 1 101 ? 12.387 -8.143 -1.968 1.00 88.56 101 ILE A O 1
ATOM 812 N N . SER A 1 102 ? 10.590 -9.491 -1.922 1.00 85.44 102 SER A N 1
ATOM 813 C CA . SER A 1 102 ? 11.336 -10.752 -2.030 1.00 85.44 102 SER A CA 1
ATOM 814 C C . SER A 1 102 ? 11.833 -11.081 -3.445 1.00 85.44 102 SER A C 1
ATOM 816 O O . SER A 1 102 ? 12.737 -11.898 -3.583 1.00 85.44 102 SER A O 1
ATOM 818 N N . SER A 1 103 ? 11.302 -10.439 -4.488 1.00 85.19 103 SER A N 1
ATOM 819 C CA . SER A 1 103 ? 11.656 -10.701 -5.895 1.00 85.19 103 SER A CA 1
ATOM 820 C C . SER A 1 103 ? 13.043 -10.173 -6.305 1.00 85.19 103 SER A C 1
ATOM 822 O O . SER A 1 103 ? 13.767 -9.582 -5.505 1.00 85.19 103 SER A O 1
ATOM 824 N N . SER A 1 104 ? 13.431 -10.338 -7.572 1.00 83.56 104 SER A N 1
ATOM 825 C CA . SER A 1 104 ? 14.718 -9.890 -8.130 1.00 83.56 104 SER A CA 1
ATOM 826 C C . SER A 1 104 ? 14.797 -8.396 -8.484 1.00 83.56 104 SER A C 1
ATOM 828 O O . SER A 1 104 ? 15.792 -7.964 -9.067 1.00 83.56 104 SER A O 1
ATOM 830 N N . VAL A 1 105 ? 13.790 -7.581 -8.140 1.00 86.12 105 VAL A N 1
ATOM 831 C CA . VAL A 1 105 ? 13.833 -6.129 -8.399 1.00 86.12 105 VAL A CA 1
ATOM 832 C C . VAL A 1 105 ? 15.005 -5.442 -7.694 1.00 86.12 105 VAL A C 1
ATOM 834 O O . VAL A 1 105 ? 15.447 -5.854 -6.619 1.00 86.12 105 VAL A O 1
ATOM 837 N N . HIS A 1 106 ? 15.479 -4.337 -8.272 1.00 87.19 106 HIS A N 1
ATOM 838 C CA . HIS A 1 106 ? 16.590 -3.571 -7.722 1.00 87.19 106 HIS A CA 1
ATOM 839 C C . HIS A 1 106 ? 16.338 -3.122 -6.272 1.00 87.19 106 HIS A C 1
ATOM 841 O O . HIS A 1 106 ? 15.236 -2.720 -5.888 1.00 87.19 106 HIS A O 1
ATOM 847 N N . TYR A 1 107 ? 17.397 -3.120 -5.460 1.00 85.69 107 TYR A N 1
ATOM 848 C CA . TYR A 1 107 ? 17.328 -2.864 -4.019 1.00 85.69 107 TYR A CA 1
ATOM 849 C C . TYR A 1 107 ? 16.691 -1.511 -3.650 1.00 85.69 107 TYR A C 1
ATOM 851 O O . TYR A 1 107 ? 15.972 -1.403 -2.655 1.00 85.69 107 TYR A O 1
ATOM 859 N N . LEU A 1 108 ? 16.884 -0.478 -4.478 1.00 86.25 108 LEU A N 1
ATOM 860 C CA . LEU A 1 108 ? 16.237 0.830 -4.300 1.00 86.25 108 LEU A CA 1
ATOM 861 C C . LEU A 1 108 ? 14.701 0.727 -4.313 1.00 86.25 108 LEU A C 1
ATOM 863 O O . LEU A 1 108 ? 14.032 1.351 -3.492 1.00 86.25 108 LEU A O 1
ATOM 867 N N . ILE A 1 109 ? 14.147 -0.076 -5.222 1.00 88.88 109 ILE A N 1
ATOM 868 C CA . ILE A 1 109 ? 12.702 -0.292 -5.352 1.00 88.88 109 ILE A CA 1
ATOM 869 C C . ILE A 1 109 ? 12.187 -1.019 -4.108 1.00 88.88 109 ILE A C 1
ATOM 871 O O . ILE A 1 109 ? 11.211 -0.573 -3.499 1.00 88.88 109 ILE A O 1
ATOM 875 N N . LYS A 1 110 ? 12.899 -2.068 -3.667 1.00 90.50 110 LYS A N 1
ATOM 876 C CA . LYS A 1 110 ? 12.586 -2.799 -2.428 1.00 90.50 110 LYS A CA 1
ATOM 877 C C . LYS A 1 110 ? 12.506 -1.850 -1.237 1.00 90.50 110 LYS A C 1
ATOM 879 O O . LYS A 1 110 ? 11.503 -1.828 -0.531 1.00 90.50 110 LYS A O 1
ATOM 884 N N . LYS A 1 111 ? 13.516 -0.994 -1.056 1.00 89.62 111 LYS A N 1
ATOM 885 C CA . LYS A 1 111 ? 13.533 0.027 0.002 1.00 89.62 111 LYS A CA 1
ATOM 886 C C . LYS A 1 111 ? 12.318 0.941 -0.030 1.00 89.62 111 LYS A C 1
ATOM 888 O O . LYS A 1 111 ? 11.750 1.214 1.025 1.00 89.62 111 LYS A O 1
ATOM 893 N N . LYS A 1 112 ? 11.911 1.423 -1.209 1.00 91.75 112 LYS A N 1
ATOM 894 C CA . LYS A 1 112 ? 10.743 2.307 -1.316 1.00 91.75 112 LYS A CA 1
ATOM 895 C C . LYS A 1 112 ? 9.461 1.592 -0.883 1.00 91.75 112 LYS A C 1
ATOM 897 O O . LYS A 1 112 ? 8.705 2.165 -0.103 1.00 91.75 112 LYS A O 1
ATOM 902 N N . PHE A 1 113 ? 9.258 0.337 -1.284 1.00 92.69 113 PHE A N 1
ATOM 903 C CA . PHE A 1 113 ? 8.115 -0.455 -0.816 1.00 92.69 113 PHE A CA 1
ATOM 904 C C . PHE A 1 113 ? 8.161 -0.752 0.685 1.00 92.69 113 PHE A C 1
ATOM 906 O O . PHE A 1 113 ? 7.145 -0.617 1.358 1.00 92.69 113 PHE A O 1
ATOM 913 N N . ILE A 1 114 ? 9.329 -1.080 1.239 1.00 92.19 114 ILE A N 1
ATOM 914 C CA . ILE A 1 114 ? 9.490 -1.310 2.684 1.00 92.19 114 ILE A CA 1
ATOM 915 C C . ILE A 1 114 ? 9.165 -0.040 3.474 1.00 92.19 114 ILE A C 1
ATOM 917 O O . ILE A 1 114 ? 8.445 -0.084 4.471 1.00 92.19 114 ILE A O 1
ATOM 921 N N . MET A 1 115 ? 9.646 1.115 3.011 1.00 91.31 115 MET A N 1
ATOM 922 C CA . MET A 1 115 ? 9.317 2.405 3.614 1.00 91.31 115 MET A CA 1
ATOM 923 C C . MET A 1 115 ? 7.817 2.712 3.510 1.00 91.31 115 MET A C 1
ATOM 925 O O . MET A 1 115 ? 7.237 3.236 4.461 1.00 91.31 115 MET A O 1
ATOM 929 N N . LEU A 1 116 ? 7.188 2.379 2.383 1.00 92.94 116 LEU A N 1
ATOM 930 C CA . LEU A 1 116 ? 5.753 2.553 2.177 1.00 92.94 116 LEU A CA 1
ATOM 931 C C . LEU A 1 116 ? 4.931 1.656 3.118 1.00 92.94 116 LEU A C 1
ATOM 933 O O . LEU A 1 116 ? 4.015 2.149 3.771 1.00 92.94 116 LEU A O 1
ATOM 937 N N . LEU A 1 117 ? 5.298 0.379 3.263 1.00 92.25 117 LEU A N 1
ATOM 938 C CA . LEU A 1 117 ? 4.677 -0.539 4.226 1.00 92.25 117 LEU A CA 1
ATOM 939 C C . LEU A 1 117 ? 4.840 -0.043 5.661 1.00 92.25 117 LEU A C 1
ATOM 941 O O . LEU A 1 117 ? 3.876 -0.028 6.421 1.00 92.25 117 LEU A O 1
ATOM 945 N N . LYS A 1 118 ? 6.036 0.438 6.015 1.00 91.38 118 LYS A N 1
ATOM 946 C CA . LYS A 1 118 ? 6.287 1.066 7.314 1.00 91.38 118 LYS A CA 1
ATOM 947 C C . LYS A 1 118 ? 5.341 2.250 7.546 1.00 91.38 118 LYS A C 1
ATOM 949 O O . LYS A 1 118 ? 4.749 2.345 8.614 1.00 91.38 118 LYS A O 1
ATOM 954 N N . LYS A 1 119 ? 5.179 3.149 6.570 1.00 89.19 119 LYS A N 1
ATOM 955 C CA . LYS A 1 119 ? 4.242 4.287 6.673 1.00 89.19 119 LYS A CA 1
ATOM 956 C C . LYS A 1 119 ? 2.793 3.826 6.824 1.00 89.19 119 LYS A C 1
ATOM 958 O O . LYS A 1 119 ? 2.058 4.436 7.590 1.00 89.19 119 LYS A O 1
ATOM 963 N N . CYS A 1 120 ? 2.419 2.753 6.130 1.00 89.44 120 CYS A N 1
ATOM 964 C CA . CYS A 1 120 ? 1.090 2.158 6.195 1.00 89.44 120 CYS A CA 1
ATOM 965 C C . CYS A 1 120 ? 0.759 1.720 7.628 1.00 89.44 120 CYS A C 1
ATOM 967 O O . CYS A 1 120 ? -0.167 2.248 8.229 1.00 89.44 120 CYS A O 1
ATOM 969 N N . VAL A 1 121 ? 1.579 0.856 8.230 1.00 87.12 121 VAL A N 1
ATOM 970 C CA . VAL A 1 121 ? 1.299 0.302 9.570 1.00 87.12 121 VAL A CA 1
ATOM 971 C C . VAL A 1 121 ? 1.561 1.275 10.722 1.00 87.12 121 VAL A C 1
ATOM 973 O O . VAL A 1 121 ? 0.958 1.154 11.783 1.00 87.12 121 VAL A O 1
ATOM 976 N N . LEU A 1 122 ? 2.461 2.250 10.549 1.00 81.94 122 LEU A N 1
ATOM 977 C CA . LEU A 1 122 ? 2.814 3.208 11.606 1.00 81.94 122 LEU A CA 1
ATOM 978 C C . LEU A 1 122 ? 1.988 4.482 11.608 1.00 81.94 122 LEU A C 1
ATOM 980 O O . LEU A 1 122 ? 2.302 5.389 12.381 1.00 81.94 122 LEU A O 1
ATOM 984 N N . TYR A 1 123 ? 0.971 4.577 10.759 1.00 69.75 123 TYR A N 1
ATOM 985 C CA . TYR A 1 123 ? 0.270 5.824 10.491 1.00 69.75 123 TYR A CA 1
ATOM 986 C C . TYR A 1 123 ? -0.151 6.609 11.762 1.00 69.75 123 TYR A C 1
ATOM 988 O O . TYR A 1 123 ? -0.079 7.835 11.776 1.00 69.75 123 TYR A O 1
ATOM 996 N N . LYS A 1 124 ? -0.464 5.942 12.879 1.00 59.34 124 LYS A N 1
ATOM 997 C CA . LYS A 1 124 ? -0.826 6.593 14.155 1.00 59.34 124 LYS A CA 1
ATOM 998 C C . LYS A 1 124 ? 0.128 6.343 15.333 1.00 59.34 124 LYS A C 1
ATOM 1000 O O . LYS A 1 124 ? -0.228 6.601 16.473 1.00 59.34 124 LYS A O 1
ATOM 1005 N N . SER A 1 125 ? 1.362 5.894 15.096 1.00 49.97 125 SER A N 1
ATOM 1006 C CA . SER A 1 125 ? 2.330 5.608 16.175 1.00 49.97 125 SER A CA 1
ATOM 1007 C C . SER A 1 125 ? 3.103 6.838 16.692 1.00 49.97 125 SER A C 1
ATOM 1009 O O . SER A 1 125 ? 4.080 6.672 17.425 1.00 49.97 125 SER A O 1
ATOM 1011 N N . ARG A 1 126 ? 2.727 8.070 16.321 1.00 42.41 126 ARG A N 1
ATOM 1012 C CA . ARG A 1 126 ? 3.345 9.280 16.885 1.00 42.41 126 ARG A CA 1
ATOM 1013 C C . ARG A 1 126 ? 2.743 9.558 18.265 1.00 42.41 126 ARG A C 1
ATOM 1015 O O . ARG A 1 126 ? 1.810 10.333 18.358 1.00 42.41 126 ARG A O 1
ATOM 1022 N N . GLU A 1 127 ? 3.258 8.871 19.284 1.00 41.03 127 GLU A N 1
ATOM 1023 C CA . GLU A 1 127 ? 3.321 9.282 20.703 1.00 41.03 127 GLU A CA 1
ATOM 1024 C C . GLU A 1 127 ? 2.166 10.124 21.290 1.00 41.03 127 GLU A C 1
ATOM 1026 O O . GLU A 1 127 ? 2.401 11.004 22.111 1.00 41.03 127 GLU A O 1
ATOM 1031 N N . ASP A 1 128 ? 0.906 9.813 20.993 1.00 38.22 128 ASP A N 1
ATOM 1032 C CA . ASP A 1 128 ? -0.182 10.203 21.889 1.00 38.22 128 ASP A CA 1
ATOM 1033 C C . ASP A 1 128 ? -0.337 9.103 22.943 1.00 38.22 128 ASP A C 1
ATOM 1035 O O . ASP A 1 128 ? -1.087 8.138 22.798 1.00 38.22 128 ASP A O 1
ATOM 1039 N N . VAL A 1 129 ? 0.430 9.267 24.025 1.00 40.06 129 VAL A N 1
ATOM 1040 C CA . VAL A 1 129 ? 0.568 8.426 25.236 1.00 40.06 129 VAL A CA 1
ATOM 1041 C C . VAL A 1 129 ? -0.760 8.199 26.000 1.00 40.06 129 VAL A C 1
ATOM 1043 O O . VAL A 1 129 ? -0.766 7.779 27.152 1.00 40.06 129 VAL A O 1
ATOM 1046 N N . LYS A 1 130 ? -1.930 8.446 25.399 1.00 38.53 130 LYS A N 1
ATOM 1047 C CA . LYS A 1 130 ? -3.211 8.445 26.122 1.00 38.53 130 LYS A CA 1
ATOM 1048 C C . LYS A 1 130 ? -4.325 7.548 25.621 1.00 38.53 130 LYS A C 1
ATOM 1050 O O . LYS A 1 130 ? -5.385 7.582 26.239 1.00 38.53 130 LYS A O 1
ATOM 1055 N N . SER A 1 131 ? -4.163 6.718 24.593 1.00 41.12 131 SER A N 1
ATOM 1056 C CA . SER A 1 131 ? -5.294 5.846 24.261 1.00 41.12 131 SER A CA 1
ATOM 1057 C C . SER A 1 131 ? -4.928 4.592 23.482 1.00 41.12 131 SER A C 1
ATOM 1059 O O . SER A 1 131 ? -4.794 4.610 22.261 1.00 41.12 131 SER A O 1
ATOM 1061 N N . GLY A 1 132 ? -4.904 3.465 24.194 1.00 44.84 132 GLY A N 1
ATOM 1062 C CA . GLY A 1 132 ? -4.957 2.120 23.615 1.00 44.84 132 GLY A CA 1
ATOM 1063 C C . GLY A 1 132 ? -6.285 1.786 22.914 1.00 44.84 132 GLY A C 1
ATOM 1064 O O . GLY A 1 132 ? -6.535 0.620 22.652 1.00 44.84 132 GLY A O 1
ATOM 1065 N N . SER A 1 133 ? -7.140 2.776 22.609 1.00 46.56 133 SER A N 1
ATOM 1066 C CA . SER A 1 133 ? -8.454 2.582 21.966 1.00 46.56 133 SER A CA 1
ATOM 1067 C C . SER A 1 133 ? -8.645 3.351 20.647 1.00 46.56 133 SER A C 1
ATOM 1069 O O . SER A 1 133 ? -9.725 3.325 20.064 1.00 46.56 133 SER A O 1
ATOM 1071 N N . LEU A 1 134 ? -7.626 4.052 20.133 1.00 48.25 134 LEU A N 1
ATOM 1072 C CA . LEU A 1 134 ? -7.810 4.966 18.988 1.00 48.25 134 LEU A CA 1
ATOM 1073 C C . LEU A 1 134 ? -8.093 4.270 17.647 1.00 48.25 134 LEU A C 1
ATOM 1075 O O . LEU A 1 134 ? -8.669 4.900 16.760 1.00 48.25 134 LEU A O 1
ATOM 1079 N N . PHE A 1 135 ? -7.732 2.993 17.485 1.00 48.56 135 PHE A N 1
ATOM 1080 C CA . PHE A 1 135 ? -8.126 2.216 16.301 1.00 48.56 135 PHE A CA 1
ATOM 1081 C C . PHE A 1 135 ? -9.625 1.883 16.294 1.00 48.56 135 PHE A C 1
ATOM 1083 O O . PHE A 1 135 ? -10.223 1.816 15.225 1.00 48.56 135 PHE A O 1
ATOM 1090 N N . LEU A 1 136 ? -10.246 1.784 17.472 1.00 48.56 136 LEU A N 1
ATOM 1091 C CA . LEU A 1 136 ? -11.683 1.547 17.653 1.00 48.56 136 LEU A CA 1
ATOM 1092 C C . LEU A 1 136 ? -12.541 2.768 17.276 1.00 48.56 136 LEU A C 1
ATO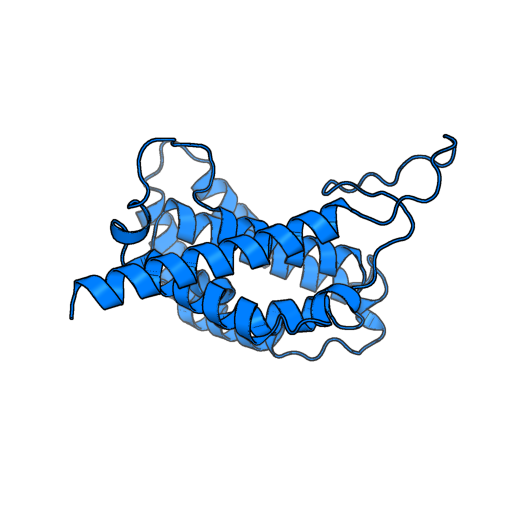M 1094 O O . LEU A 1 136 ? -13.736 2.633 17.035 1.00 48.56 136 LEU A O 1
ATOM 1098 N N . GLN A 1 137 ? -11.943 3.961 17.189 1.00 51.25 137 GLN A N 1
ATOM 1099 C CA . GLN A 1 137 ? -12.660 5.194 16.845 1.00 51.25 137 GLN A CA 1
ATOM 1100 C C . GLN A 1 137 ? -12.775 5.441 15.336 1.00 51.25 137 GLN A C 1
ATOM 1102 O O . GLN A 1 137 ? -13.529 6.325 14.933 1.00 51.25 137 GLN A O 1
ATOM 1107 N N . ASN A 1 138 ? -12.065 4.680 14.492 1.00 63.53 138 ASN A N 1
ATOM 1108 C CA . ASN A 1 138 ? -12.173 4.819 13.042 1.00 63.53 138 ASN A CA 1
ATOM 1109 C C . ASN A 1 138 ? -12.479 3.490 12.337 1.00 63.53 138 ASN A C 1
ATOM 1111 O O . ASN A 1 138 ? -11.551 2.792 11.920 1.00 63.53 138 ASN A O 1
ATOM 1115 N N . PRO A 1 139 ? -13.767 3.160 12.137 1.00 64.50 139 PRO A N 1
ATOM 1116 C CA . PRO A 1 139 ? -14.170 1.892 11.530 1.00 64.50 139 PRO A CA 1
ATOM 1117 C C . PRO A 1 139 ? -13.571 1.683 10.132 1.00 64.50 139 PRO A C 1
ATOM 1119 O O . PRO A 1 139 ? -13.193 0.576 9.766 1.00 64.50 139 PRO A O 1
ATOM 1122 N N . CYS A 1 140 ? -13.430 2.766 9.358 1.00 69.38 140 CYS A N 1
ATOM 1123 C CA . CYS A 1 140 ? -12.960 2.712 7.976 1.00 69.38 140 CYS A CA 1
ATOM 1124 C C . CYS A 1 140 ? -11.486 2.302 7.859 1.00 69.38 140 CYS A C 1
ATOM 1126 O O . CYS A 1 140 ? -11.144 1.529 6.968 1.00 69.38 140 CYS A O 1
ATOM 1128 N N . LEU A 1 141 ? -10.611 2.825 8.721 1.00 80.44 141 LEU A N 1
ATOM 1129 C CA . LEU A 1 141 ? -9.191 2.455 8.732 1.00 80.44 141 LEU A CA 1
ATOM 1130 C C . LEU A 1 141 ? -8.925 1.167 9.516 1.00 80.44 141 LEU A C 1
ATOM 1132 O O . LEU A 1 141 ? -7.913 0.511 9.279 1.00 80.44 141 LEU A O 1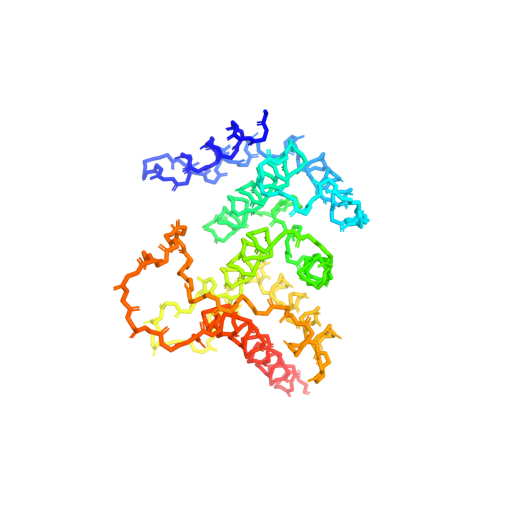
ATOM 1136 N N . TYR A 1 142 ? -9.816 0.804 10.436 1.00 84.31 142 TYR A N 1
ATOM 1137 C CA . TYR A 1 142 ? -9.707 -0.422 11.215 1.00 84.31 142 TYR A CA 1
ATOM 1138 C C . TYR A 1 142 ? -9.714 -1.671 10.324 1.00 84.31 142 TYR A C 1
ATOM 1140 O O . TYR A 1 142 ? -8.793 -2.481 10.403 1.00 84.31 142 TYR A O 1
ATOM 1148 N N . GLU A 1 143 ? -10.694 -1.790 9.421 1.00 86.94 143 GLU A N 1
ATOM 1149 C CA . GLU A 1 143 ? -10.763 -2.900 8.456 1.00 86.94 143 GLU A CA 1
ATOM 1150 C C . GLU A 1 143 ? -9.509 -2.978 7.576 1.00 86.94 143 GLU A C 1
ATOM 1152 O O . GLU A 1 143 ? -8.982 -4.058 7.311 1.00 86.94 143 GLU A O 1
ATOM 1157 N N . ASP A 1 144 ? -9.021 -1.815 7.139 1.00 90.06 144 ASP A N 1
ATOM 1158 C CA . ASP A 1 144 ? -7.823 -1.703 6.314 1.00 90.06 144 ASP A CA 1
ATOM 1159 C C . ASP A 1 144 ? -6.587 -2.223 7.077 1.00 90.06 144 ASP A C 1
ATOM 1161 O O . ASP A 1 144 ? -5.788 -2.978 6.522 1.00 90.06 144 ASP A O 1
ATOM 1165 N N . MET A 1 145 ? -6.443 -1.885 8.363 1.00 89.25 145 MET A N 1
ATOM 1166 C CA . MET A 1 145 ? -5.336 -2.365 9.202 1.00 89.25 145 MET A CA 1
ATOM 1167 C C . MET A 1 145 ? -5.445 -3.839 9.571 1.00 89.25 145 MET A C 1
ATOM 1169 O O . MET A 1 145 ? -4.414 -4.510 9.661 1.00 89.25 145 MET A O 1
ATOM 1173 N N . LEU A 1 146 ? -6.659 -4.358 9.748 1.00 89.62 146 LEU A N 1
ATOM 1174 C CA . LEU A 1 146 ? -6.877 -5.785 9.954 1.00 89.62 146 LEU A CA 1
ATOM 1175 C C . LEU A 1 146 ? -6.407 -6.574 8.729 1.00 89.62 146 LEU A C 1
ATOM 1177 O O . LEU A 1 146 ? -5.584 -7.478 8.865 1.00 89.62 146 LEU A O 1
ATOM 1181 N N . ALA A 1 147 ? -6.823 -6.150 7.531 1.00 91.50 147 ALA A N 1
ATOM 1182 C CA . ALA A 1 147 ? -6.400 -6.765 6.275 1.00 91.50 147 ALA A CA 1
ATOM 1183 C C . ALA A 1 147 ? -4.872 -6.725 6.088 1.00 91.50 147 ALA A C 1
ATOM 1185 O O . ALA A 1 147 ? -4.268 -7.730 5.706 1.00 91.50 147 ALA A O 1
ATOM 1186 N N . VAL A 1 148 ? -4.232 -5.590 6.403 1.00 91.75 148 VAL A N 1
ATOM 1187 C CA . VAL A 1 148 ? -2.764 -5.479 6.393 1.00 91.75 148 VAL A CA 1
ATOM 1188 C C . VAL A 1 148 ? -2.138 -6.460 7.376 1.00 91.75 148 VAL A C 1
ATOM 1190 O O . VAL A 1 148 ? -1.210 -7.177 7.009 1.00 91.75 148 VAL A O 1
ATOM 1193 N N . SER A 1 149 ? -2.626 -6.491 8.615 1.00 91.31 149 SER A N 1
ATOM 1194 C CA . SER A 1 149 ? -2.042 -7.301 9.683 1.00 91.31 149 SER A CA 1
ATOM 1195 C C . SER A 1 149 ? -2.133 -8.788 9.364 1.00 91.31 149 SER A C 1
ATOM 1197 O O . SER A 1 149 ? -1.136 -9.498 9.472 1.00 91.31 149 SER A O 1
ATOM 1199 N N . ASP A 1 150 ? -3.284 -9.254 8.882 1.00 91.25 150 ASP A N 1
ATOM 1200 C CA . ASP A 1 150 ? -3.452 -10.642 8.462 1.00 91.25 150 ASP A CA 1
ATOM 1201 C C . ASP A 1 150 ? -2.549 -11.002 7.282 1.00 91.25 150 ASP A C 1
ATOM 1203 O O . ASP A 1 150 ? -1.870 -12.028 7.328 1.00 91.25 150 ASP A O 1
ATOM 1207 N N . ALA A 1 151 ? -2.461 -10.139 6.266 1.00 91.12 151 ALA A N 1
ATOM 1208 C CA . ALA A 1 151 ? -1.595 -10.377 5.114 1.00 91.12 151 ALA A CA 1
ATOM 1209 C C . ALA A 1 151 ? -0.104 -10.405 5.494 1.00 91.12 151 ALA A C 1
ATOM 1211 O O . ALA A 1 151 ? 0.632 -11.273 5.024 1.00 91.12 151 ALA A O 1
ATOM 1212 N N . VAL A 1 152 ? 0.352 -9.485 6.354 1.00 90.62 152 VAL A N 1
ATOM 1213 C CA . VAL A 1 152 ? 1.736 -9.469 6.858 1.00 90.62 152 VAL A CA 1
ATOM 1214 C C . VAL A 1 152 ? 2.033 -10.760 7.610 1.00 90.62 152 VAL A C 1
ATOM 1216 O O . VAL A 1 152 ? 3.024 -11.420 7.313 1.00 90.62 152 VAL A O 1
ATOM 1219 N N . LEU A 1 153 ? 1.175 -11.151 8.551 1.00 89.81 153 LEU A N 1
ATOM 1220 C CA . LEU A 1 153 ? 1.412 -12.327 9.390 1.00 89.81 153 LEU A CA 1
ATOM 1221 C C . LEU A 1 153 ? 1.288 -13.644 8.624 1.00 89.81 153 LEU A C 1
ATOM 1223 O O .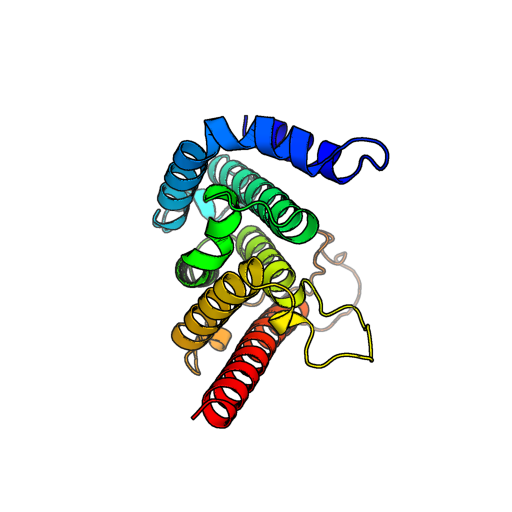 LEU A 1 153 ? 1.948 -14.614 8.981 1.00 89.81 153 LEU A O 1
ATOM 1227 N N . GLN A 1 154 ? 0.490 -13.680 7.557 1.00 88.19 154 GLN A N 1
ATOM 1228 C CA . GLN A 1 154 ? 0.416 -14.835 6.669 1.00 88.19 154 GLN A CA 1
ATOM 1229 C C . GLN A 1 154 ? 1.703 -15.017 5.850 1.00 88.19 154 GLN A C 1
ATOM 1231 O O . GLN A 1 154 ? 2.137 -16.147 5.632 1.00 88.19 154 GLN A O 1
ATOM 1236 N N . VAL A 1 155 ? 2.307 -13.924 5.372 1.00 83.12 155 VAL A N 1
ATOM 1237 C CA . VAL A 1 155 ? 3.504 -13.975 4.511 1.00 83.12 155 VAL A CA 1
ATOM 1238 C C . VAL A 1 155 ? 4.792 -14.120 5.320 1.00 83.12 155 VAL A C 1
ATOM 1240 O O . VAL A 1 155 ? 5.735 -14.777 4.877 1.00 83.12 155 VAL A O 1
ATOM 1243 N N . VAL A 1 156 ? 4.844 -13.533 6.516 1.00 75.12 156 VAL A N 1
ATOM 1244 C CA . VAL A 1 156 ? 6.013 -13.581 7.398 1.00 75.12 156 VAL A CA 1
ATOM 1245 C C . VAL A 1 156 ? 6.045 -14.934 8.112 1.00 75.12 156 VAL A C 1
ATOM 1247 O O . VAL A 1 156 ? 5.743 -15.063 9.294 1.00 75.12 156 VAL A O 1
ATOM 1250 N N . ASN A 1 157 ? 6.430 -15.974 7.373 1.00 69.00 157 ASN A N 1
ATOM 1251 C CA . ASN A 1 157 ? 6.931 -17.205 7.973 1.00 69.00 157 ASN A CA 1
ATOM 1252 C C . ASN A 1 157 ? 8.316 -16.933 8.602 1.00 69.00 157 ASN A C 1
ATOM 1254 O O . ASN A 1 157 ? 9.002 -15.985 8.207 1.00 69.00 157 ASN A O 1
ATOM 1258 N N . LEU A 1 158 ? 8.762 -17.774 9.543 1.00 55.88 158 LEU A N 1
ATOM 1259 C CA . LEU A 1 158 ? 9.990 -17.601 10.345 1.00 55.88 158 LEU A CA 1
ATOM 1260 C C . LEU A 1 158 ? 11.265 -17.330 9.519 1.00 55.88 158 LEU A C 1
ATOM 1262 O O . LEU A 1 158 ? 12.238 -16.796 10.045 1.00 55.88 158 LEU A O 1
ATOM 1266 N N . THR A 1 159 ? 11.275 -17.674 8.230 1.00 61.69 159 THR A N 1
ATOM 1267 C CA . THR A 1 159 ? 12.425 -17.513 7.331 1.00 61.69 159 THR A CA 1
ATOM 1268 C C . THR A 1 159 ? 12.295 -16.370 6.325 1.00 61.69 159 THR A C 1
ATOM 1270 O O . THR A 1 159 ? 13.290 -16.042 5.685 1.00 61.69 159 THR A O 1
ATOM 1273 N N . TRP A 1 160 ? 11.130 -15.724 6.187 1.00 77.06 160 TRP A N 1
ATOM 1274 C CA . TRP A 1 160 ? 10.915 -14.697 5.156 1.00 77.06 160 TRP A CA 1
ATOM 1275 C C . TRP A 1 160 ? 11.832 -13.483 5.343 1.00 77.06 160 TRP A C 1
ATOM 1277 O O . TRP A 1 160 ? 12.474 -13.038 4.394 1.00 77.06 160 TRP A O 1
ATOM 1287 N N . LEU A 1 161 ? 11.977 -12.998 6.582 1.00 70.31 161 LEU A N 1
ATOM 1288 C C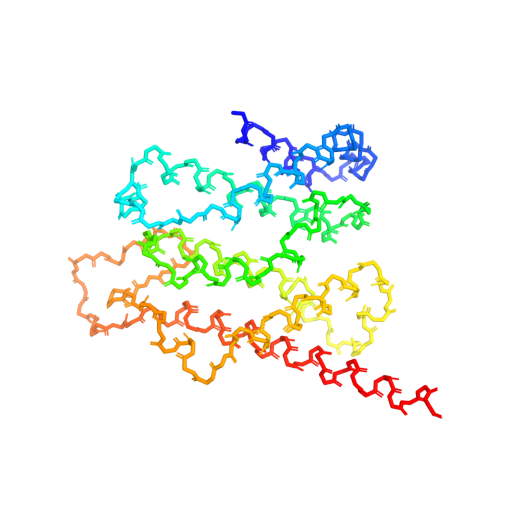A . LEU A 1 161 ? 12.879 -11.882 6.896 1.00 70.31 161 LEU A CA 1
ATOM 1289 C C . LEU A 1 161 ? 14.341 -12.198 6.547 1.00 70.31 161 LEU A C 1
ATOM 1291 O O . LEU A 1 161 ? 15.073 -11.306 6.126 1.00 70.31 161 LEU A O 1
ATOM 1295 N N . ASN A 1 162 ? 14.745 -13.466 6.661 1.00 68.38 162 ASN A N 1
ATOM 1296 C CA . ASN A 1 162 ? 16.106 -13.913 6.355 1.00 68.38 162 ASN A CA 1
ATOM 1297 C C . ASN A 1 162 ? 16.377 -13.992 4.844 1.00 68.38 162 ASN A C 1
ATOM 1299 O O . ASN A 1 162 ? 17.533 -14.033 4.436 1.00 68.38 162 ASN A O 1
ATOM 1303 N N . GLN A 1 163 ? 15.332 -14.026 4.011 1.00 73.06 163 GLN A N 1
ATOM 1304 C CA . GLN A 1 163 ? 15.451 -14.079 2.550 1.00 73.06 163 GLN A CA 1
ATOM 1305 C C . GLN A 1 163 ? 15.600 -12.694 1.909 1.00 73.06 163 GLN A C 1
ATOM 1307 O O . GLN A 1 163 ? 15.845 -12.596 0.707 1.00 73.06 163 GLN A O 1
ATOM 1312 N N . ILE A 1 164 ? 15.437 -11.613 2.674 1.00 71.75 164 ILE A N 1
ATOM 1313 C CA . ILE A 1 164 ? 15.499 -10.258 2.130 1.00 71.75 164 ILE A CA 1
ATOM 1314 C C . ILE A 1 164 ? 16.970 -9.856 2.016 1.00 71.75 164 ILE A C 1
ATOM 1316 O O . ILE A 1 164 ? 17.646 -9.744 3.040 1.00 71.75 164 ILE A O 1
ATOM 1320 N N . PRO A 1 165 ? 17.485 -9.624 0.793 1.00 65.88 165 PRO A N 1
ATOM 1321 C CA . PRO A 1 165 ? 18.888 -9.292 0.612 1.00 65.88 165 PRO A CA 1
ATOM 1322 C C . PRO A 1 165 ? 19.174 -7.947 1.280 1.00 65.88 165 PRO A C 1
ATOM 1324 O O . PRO A 1 165 ? 18.598 -6.922 0.906 1.00 65.88 165 PRO A O 1
ATOM 1327 N N . LEU A 1 166 ? 20.056 -7.958 2.278 1.00 68.38 166 LEU A N 1
ATOM 1328 C CA . LEU A 1 166 ? 20.568 -6.747 2.904 1.00 68.38 166 LEU A CA 1
ATOM 1329 C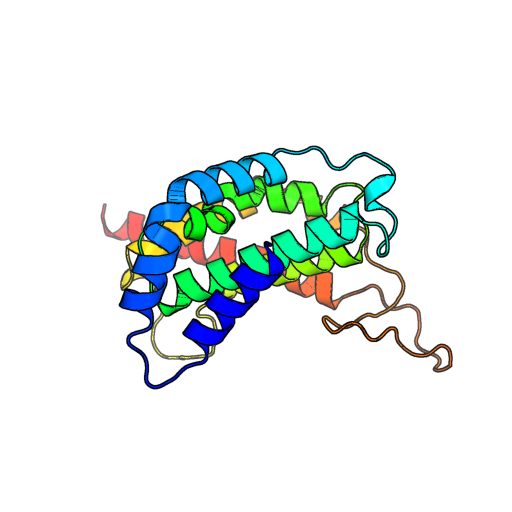 C . LEU A 1 166 ? 21.761 -6.254 2.087 1.00 68.38 166 LEU A C 1
ATOM 1331 O O . LEU A 1 166 ? 22.683 -7.013 1.803 1.00 68.38 166 LEU A O 1
ATOM 1335 N N . SER A 1 167 ? 21.752 -4.976 1.715 1.00 63.38 167 SER A N 1
ATOM 1336 C CA . SER A 1 167 ? 22.940 -4.343 1.139 1.00 63.38 167 SER A CA 1
ATOM 1337 C C . SER A 1 167 ? 24.072 -4.357 2.165 1.00 63.38 167 SER A C 1
ATOM 1339 O O . SER A 1 167 ? 23.861 -3.933 3.301 1.00 63.38 167 SER A O 1
ATOM 1341 N N . GLU A 1 168 ? 25.267 -4.786 1.750 1.00 57.03 168 GLU A N 1
ATOM 1342 C CA . GLU A 1 168 ? 26.496 -4.770 2.564 1.00 57.03 168 GLU A CA 1
ATOM 1343 C C . GLU A 1 168 ? 26.948 -3.347 2.929 1.00 57.03 168 GLU A C 1
ATOM 1345 O O . GLU A 1 168 ? 27.699 -3.145 3.881 1.00 57.03 168 GLU A O 1
ATOM 1350 N N . LYS A 1 169 ? 26.460 -2.344 2.188 1.00 58.03 169 LYS A N 1
ATOM 1351 C CA . LYS A 1 169 ? 26.677 -0.926 2.480 1.00 58.03 169 LYS A CA 1
ATOM 1352 C C . LYS A 1 169 ? 25.557 -0.382 3.362 1.00 58.03 169 LYS A C 1
ATOM 1354 O O . LYS A 1 169 ? 24.381 -0.469 2.985 1.00 58.03 169 LYS A O 1
ATOM 1359 N N . ALA A 1 170 ? 25.937 0.251 4.472 1.00 56.03 170 ALA A N 1
ATOM 1360 C CA . ALA A 1 170 ? 25.030 1.018 5.313 1.00 56.03 170 ALA A CA 1
ATOM 1361 C C . ALA A 1 170 ? 24.374 2.117 4.471 1.00 56.03 170 ALA A C 1
ATOM 1363 O O . ALA A 1 170 ? 25.044 2.862 3.754 1.00 56.03 170 ALA A O 1
ATOM 1364 N N . SER A 1 171 ? 23.050 2.211 4.530 1.00 54.62 171 SER A N 1
ATOM 1365 C CA . SER A 1 171 ? 22.327 3.221 3.774 1.00 54.62 171 SER A CA 1
ATOM 1366 C C . SER A 1 171 ? 21.145 3.746 4.567 1.00 54.62 171 SER A C 1
ATOM 1368 O O . SER A 1 171 ? 20.460 3.000 5.269 1.00 54.62 171 SER A O 1
ATOM 1370 N N . TYR A 1 172 ? 20.901 5.040 4.429 1.00 55.03 172 TYR A N 1
ATOM 1371 C CA . TYR A 1 172 ? 19.770 5.704 5.049 1.00 55.03 172 TYR A CA 1
ATOM 1372 C C . TYR A 1 172 ? 18.604 5.768 4.053 1.00 55.03 172 TYR A C 1
ATOM 1374 O O . TYR A 1 172 ? 18.809 5.842 2.836 1.00 55.03 172 TYR A O 1
ATOM 1382 N N . PHE A 1 173 ? 17.366 5.766 4.560 1.00 52.53 173 PHE A N 1
ATOM 1383 C CA . PHE A 1 173 ? 16.159 6.054 3.774 1.00 52.53 173 PHE A CA 1
ATOM 1384 C C . PHE A 1 173 ? 16.176 7.532 3.328 1.00 52.53 173 PHE A C 1
ATOM 1386 O O . PHE A 1 173 ? 15.499 8.374 3.904 1.00 52.53 173 PHE A O 1
ATOM 1393 N N . GLY A 1 174 ? 17.023 7.861 2.354 1.00 51.97 174 GLY A N 1
ATOM 1394 C CA . GLY A 1 174 ? 17.284 9.236 1.914 1.00 51.97 174 GLY A CA 1
ATOM 1395 C C . GLY A 1 174 ? 18.245 9.375 0.730 1.00 51.97 174 GLY A C 1
ATOM 1396 O O . GLY A 1 174 ? 18.413 10.478 0.228 1.00 51.97 174 GLY A O 1
ATOM 1397 N N . GLY A 1 175 ? 18.842 8.282 0.240 1.00 49.97 175 GLY A N 1
ATOM 1398 C CA . GLY A 1 175 ? 19.584 8.296 -1.026 1.00 49.97 175 GLY A CA 1
ATOM 1399 C C . GLY A 1 175 ? 21.005 8.860 -0.967 1.00 49.97 175 GLY A C 1
ATOM 1400 O O . GLY A 1 175 ? 21.550 9.174 -2.016 1.00 49.97 175 GLY A O 1
ATOM 1401 N N . SER A 1 176 ? 21.625 8.956 0.211 1.00 43.94 176 SER A N 1
ATOM 1402 C CA . SER A 1 176 ? 23.072 9.180 0.287 1.00 43.94 176 SER A CA 1
ATOM 1403 C C . SER A 1 176 ? 23.770 7.841 0.503 1.00 43.94 176 SER A C 1
ATOM 1405 O O . SER A 1 176 ? 23.591 7.209 1.550 1.00 43.94 176 SER A O 1
ATOM 1407 N N . GLU A 1 177 ? 24.513 7.378 -0.503 1.00 51.03 177 GLU A N 1
ATOM 1408 C CA . GLU A 1 177 ? 25.554 6.377 -0.278 1.00 51.03 177 GLU A CA 1
ATOM 1409 C C . GLU A 1 177 ? 26.601 7.000 0.653 1.00 51.03 177 GLU A C 1
ATOM 1411 O O . GLU A 1 177 ? 27.000 8.150 0.462 1.00 51.03 177 GLU A O 1
ATOM 1416 N N . ALA A 1 178 ? 27.020 6.276 1.694 1.00 50.25 178 ALA A N 1
ATOM 1417 C CA . ALA A 1 178 ? 28.132 6.730 2.521 1.00 50.25 178 ALA A CA 1
ATOM 1418 C C . ALA A 1 178 ? 29.376 6.900 1.629 1.00 50.25 178 ALA A C 1
ATOM 1420 O O . ALA A 1 178 ? 29.697 6.014 0.835 1.00 50.25 178 ALA A O 1
ATOM 1421 N N . ALA A 1 179 ? 30.035 8.058 1.731 1.00 45.47 179 ALA A N 1
ATOM 1422 C CA . ALA A 1 179 ? 31.203 8.393 0.924 1.00 45.47 179 ALA A CA 1
ATOM 1423 C C . ALA A 1 179 ? 32.312 7.328 1.076 1.00 45.47 179 ALA A C 1
ATOM 1425 O O . ALA A 1 179 ? 32.516 6.812 2.180 1.00 45.47 179 ALA A O 1
ATOM 1426 N N . PRO A 1 180 ? 33.054 7.005 0.001 1.00 45.94 180 PRO A N 1
ATOM 1427 C CA . PRO A 1 180 ? 34.102 5.995 0.039 1.00 45.94 180 PRO A CA 1
ATOM 1428 C C . PRO A 1 180 ? 35.348 6.603 0.692 1.00 45.94 180 PRO A C 1
ATOM 1430 O O . PRO A 1 180 ? 36.214 7.139 0.009 1.00 45.94 180 PRO A O 1
ATOM 1433 N N . GLY A 1 181 ? 35.422 6.598 2.022 1.00 44.28 181 GLY A N 1
ATOM 1434 C CA . GLY A 1 181 ? 36.602 7.146 2.699 1.00 44.28 181 GLY A CA 1
ATOM 1435 C C . GLY A 1 181 ? 36.622 7.132 4.224 1.00 44.28 181 GLY A C 1
ATOM 1436 O O . GLY A 1 181 ? 37.569 7.655 4.796 1.00 44.28 181 GLY A O 1
ATOM 1437 N N . GLY A 1 182 ? 35.619 6.566 4.898 1.00 37.84 182 GLY A N 1
ATOM 1438 C CA . GLY A 1 182 ? 35.643 6.406 6.352 1.00 37.84 182 GLY A CA 1
ATOM 1439 C C . GLY A 1 182 ? 35.584 4.934 6.720 1.00 37.84 182 GLY A C 1
ATOM 1440 O O . GLY A 1 182 ? 34.620 4.271 6.340 1.00 37.84 182 GLY A O 1
ATOM 1441 N N . ASP A 1 183 ? 36.586 4.450 7.456 1.00 41.16 183 ASP A N 1
ATOM 1442 C CA . ASP A 1 183 ? 36.649 3.113 8.053 1.00 41.16 183 ASP A CA 1
ATOM 1443 C C . ASP A 1 183 ? 35.377 2.814 8.858 1.00 41.16 183 ASP A C 1
ATOM 1445 O O . ASP A 1 183 ? 35.275 3.055 10.059 1.00 41.16 183 ASP A O 1
ATOM 1449 N N . THR A 1 184 ? 34.362 2.299 8.176 1.00 42.34 184 THR A N 1
ATOM 1450 C CA . THR A 1 184 ? 33.135 1.796 8.777 1.00 42.34 184 THR A CA 1
ATOM 1451 C C . THR A 1 184 ? 32.955 0.385 8.267 1.00 42.34 184 THR A C 1
ATOM 1453 O O . THR A 1 184 ? 32.428 0.129 7.189 1.00 42.34 184 THR A O 1
ATOM 1456 N N . GLN A 1 185 ? 33.502 -0.527 9.066 1.00 39.56 185 GLN A N 1
ATOM 1457 C CA . GLN A 1 185 ? 33.164 -1.940 9.151 1.00 39.56 185 GLN A CA 1
ATOM 1458 C C . GLN A 1 185 ? 31.785 -2.228 8.535 1.00 39.56 185 GLN A C 1
ATOM 1460 O O . GLN A 1 185 ? 30.786 -1.682 9.002 1.00 39.56 185 GLN A O 1
ATOM 1465 N N . GLY A 1 186 ? 31.764 -3.037 7.468 1.00 41.78 186 GLY A N 1
ATOM 1466 C CA . GLY A 1 186 ? 30.604 -3.328 6.617 1.00 41.78 186 GLY A CA 1
ATOM 1467 C C . GLY A 1 186 ? 29.326 -3.612 7.403 1.00 41.78 186 GLY A C 1
ATOM 1468 O O . GLY A 1 186 ? 29.058 -4.737 7.819 1.00 41.78 186 GLY A O 1
ATOM 1469 N N . GLY A 1 187 ? 28.541 -2.563 7.627 1.00 49.62 187 GLY A N 1
ATOM 1470 C CA . GLY A 1 187 ? 27.260 -2.646 8.298 1.00 49.62 187 GLY A CA 1
ATOM 1471 C C . GLY A 1 187 ? 26.178 -2.890 7.263 1.00 49.62 187 GLY A C 1
ATOM 1472 O O . GLY A 1 187 ? 25.824 -1.972 6.526 1.00 49.62 187 GLY A O 1
ATOM 1473 N N . SER A 1 188 ? 25.619 -4.102 7.250 1.00 58.31 188 SER A N 1
ATOM 1474 C CA . SER A 1 188 ? 24.359 -4.415 6.561 1.00 58.31 188 SER A CA 1
ATOM 1475 C C . SER A 1 188 ? 23.322 -3.307 6.796 1.00 58.31 188 SER A C 1
ATOM 1477 O O . SER A 1 188 ? 23.306 -2.735 7.887 1.00 58.31 188 SER A O 1
ATOM 1479 N N . ASP A 1 189 ? 22.423 -3.038 5.849 1.00 69.38 189 ASP A N 1
ATOM 1480 C CA . ASP A 1 189 ? 21.341 -2.049 5.993 1.00 69.38 189 ASP A CA 1
ATOM 1481 C C . ASP A 1 189 ? 20.332 -2.399 7.113 1.00 69.38 189 ASP A C 1
ATOM 1483 O O . ASP A 1 189 ? 19.205 -2.852 6.893 1.00 69.38 189 ASP A O 1
ATOM 1487 N N . GLN A 1 190 ? 20.747 -2.158 8.357 1.00 75.00 190 GLN A N 1
ATOM 1488 C CA . GLN A 1 190 ? 19.973 -2.378 9.575 1.00 75.00 190 GLN A CA 1
ATOM 1489 C C . GLN A 1 190 ? 18.687 -1.548 9.583 1.00 75.00 190 GLN A C 1
ATOM 1491 O O . GLN A 1 190 ? 17.728 -1.900 10.265 1.00 75.00 190 GLN A O 1
ATOM 1496 N N . THR A 1 191 ? 18.630 -0.454 8.822 1.00 79.44 191 THR A N 1
ATOM 1497 C CA . THR A 1 191 ? 17.445 0.400 8.734 1.00 79.44 191 THR A CA 1
ATOM 1498 C C . THR A 1 191 ? 16.287 -0.333 8.068 1.00 79.44 191 THR A C 1
ATOM 1500 O O . THR A 1 191 ? 15.151 -0.236 8.539 1.00 79.44 191 THR A O 1
ATOM 1503 N N . VAL A 1 192 ? 16.570 -1.096 7.010 1.00 83.19 192 VAL A N 1
ATOM 1504 C CA . VAL A 1 192 ? 15.579 -1.922 6.310 1.00 83.19 192 VAL A CA 1
ATOM 1505 C C . VAL A 1 192 ? 15.082 -3.058 7.196 1.00 83.19 192 VAL A C 1
ATOM 1507 O O . VAL A 1 192 ? 13.870 -3.220 7.341 1.00 83.19 192 VAL A O 1
ATOM 1510 N N . LEU A 1 193 ? 15.993 -3.784 7.850 1.00 83.19 193 LEU A N 1
ATOM 1511 C CA . LEU A 1 193 ? 15.619 -4.862 8.766 1.00 83.19 193 LEU A CA 1
ATOM 1512 C C . LEU A 1 193 ? 14.764 -4.334 9.924 1.00 83.19 193 LEU A C 1
ATOM 1514 O O . LEU A 1 193 ? 13.693 -4.866 10.190 1.00 83.19 193 LEU A O 1
ATOM 1518 N N . ARG A 1 194 ? 15.171 -3.225 10.555 1.00 85.25 194 ARG A N 1
ATOM 1519 C CA . ARG A 1 194 ? 14.387 -2.570 11.615 1.00 85.25 194 ARG A CA 1
ATOM 1520 C C . ARG A 1 194 ? 13.007 -2.141 11.128 1.00 85.25 194 ARG A C 1
ATOM 1522 O O . ARG A 1 194 ? 12.037 -2.304 11.861 1.00 85.25 194 ARG A O 1
ATOM 1529 N N . ALA A 1 195 ? 12.907 -1.587 9.917 1.00 88.38 195 ALA A N 1
ATOM 1530 C CA . ALA A 1 195 ? 11.625 -1.187 9.344 1.00 88.38 195 ALA A CA 1
ATOM 1531 C C . ALA A 1 195 ? 10.690 -2.390 9.160 1.00 88.38 195 ALA A C 1
ATOM 1533 O O . ALA A 1 195 ? 9.524 -2.304 9.531 1.00 88.38 195 ALA A O 1
ATOM 1534 N N . LEU A 1 196 ? 11.205 -3.507 8.650 1.00 88.88 196 LEU A N 1
ATOM 1535 C CA . LEU A 1 196 ? 10.440 -4.740 8.477 1.00 88.88 196 LEU A CA 1
ATOM 1536 C C . LEU A 1 196 ? 10.050 -5.376 9.811 1.00 88.88 196 LEU A C 1
ATOM 1538 O O . LEU A 1 196 ? 8.881 -5.692 10.003 1.00 88.88 196 LEU A O 1
ATOM 1542 N N . SER A 1 197 ? 10.981 -5.498 10.759 1.00 88.75 197 SER A N 1
ATOM 1543 C CA . SER A 1 197 ? 10.682 -6.014 12.099 1.00 88.75 197 SER A CA 1
ATOM 1544 C C . SER A 1 197 ? 9.589 -5.194 12.777 1.00 88.75 197 SER A C 1
ATOM 1546 O O . SER A 1 197 ? 8.677 -5.750 13.375 1.00 88.75 197 SER A O 1
ATOM 1548 N N . LEU A 1 198 ? 9.630 -3.869 12.635 1.00 89.69 198 LEU A N 1
ATOM 1549 C CA . LEU A 1 198 ? 8.599 -2.982 13.161 1.00 89.69 198 LEU A CA 1
ATOM 1550 C C . LEU A 1 198 ? 7.243 -3.187 12.466 1.00 89.69 198 LEU A C 1
ATOM 1552 O O . LEU A 1 198 ? 6.216 -3.134 13.135 1.00 89.69 198 LEU A O 1
ATOM 1556 N N . VAL A 1 199 ? 7.228 -3.448 11.152 1.00 90.31 199 VAL A N 1
ATOM 1557 C CA . VAL A 1 199 ? 5.996 -3.791 10.421 1.00 90.31 199 VAL A CA 1
ATOM 1558 C C . VAL A 1 199 ? 5.373 -5.072 10.970 1.00 90.31 199 VAL A C 1
ATOM 1560 O O . VAL A 1 199 ? 4.176 -5.095 11.248 1.00 90.31 199 VAL A O 1
ATOM 1563 N N . VAL A 1 200 ? 6.186 -6.105 11.196 1.00 90.88 200 VAL A N 1
ATOM 1564 C CA . VAL A 1 200 ? 5.738 -7.381 11.774 1.00 90.88 200 VAL A CA 1
ATOM 1565 C C . VAL A 1 200 ? 5.227 -7.192 13.200 1.00 90.88 200 VAL A C 1
ATOM 1567 O O . VAL A 1 200 ? 4.131 -7.640 13.524 1.00 90.88 200 VAL A O 1
ATOM 1570 N N . LEU A 1 201 ? 5.987 -6.490 14.045 1.00 90.06 201 LEU A N 1
ATOM 1571 C CA . LEU A 1 201 ? 5.599 -6.217 15.429 1.00 90.06 201 LEU A CA 1
ATOM 1572 C C . LEU A 1 201 ? 4.280 -5.444 15.506 1.00 90.06 201 LEU A C 1
ATOM 1574 O O . LEU A 1 201 ? 3.440 -5.767 16.339 1.00 90.06 201 LEU A O 1
ATOM 1578 N N . LYS A 1 202 ? 4.064 -4.468 14.618 1.00 89.44 202 LYS A N 1
ATOM 1579 C CA . LYS A 1 202 ? 2.808 -3.713 14.576 1.00 89.44 202 LYS A CA 1
ATOM 1580 C C . LYS A 1 202 ? 1.623 -4.536 14.087 1.00 89.44 202 LYS A C 1
ATOM 1582 O O . LYS A 1 202 ? 0.542 -4.402 14.649 1.00 89.44 202 LYS A O 1
ATOM 1587 N N . ALA A 1 203 ? 1.824 -5.416 13.109 1.00 90.00 203 ALA A N 1
ATOM 1588 C CA . ALA A 1 203 ? 0.793 -6.361 12.690 1.00 90.00 203 ALA A CA 1
ATOM 1589 C C . ALA A 1 203 ? 0.412 -7.334 13.824 1.00 90.00 203 ALA A C 1
ATOM 1591 O O . ALA A 1 203 ? -0.769 -7.600 14.043 1.00 90.00 203 ALA A O 1
ATOM 1592 N N . LEU A 1 204 ? 1.401 -7.829 14.582 1.00 90.00 204 LEU A N 1
ATOM 1593 C CA . LEU A 1 204 ? 1.168 -8.671 15.762 1.00 90.00 204 LEU A CA 1
ATOM 1594 C C . LEU A 1 204 ? 0.399 -7.923 16.854 1.00 90.00 204 LEU A C 1
ATOM 1596 O O . LEU A 1 204 ? -0.586 -8.448 17.364 1.00 90.00 204 LEU A O 1
ATOM 1600 N N . GLU A 1 205 ? 0.826 -6.703 17.193 1.00 88.56 205 GLU A N 1
ATOM 1601 C CA . GLU A 1 205 ? 0.158 -5.857 18.188 1.00 88.56 205 GLU A CA 1
ATOM 1602 C C . GLU A 1 205 ? -1.321 -5.660 17.836 1.00 88.56 205 GLU A C 1
ATOM 1604 O O . GLU A 1 205 ? -2.190 -5.901 18.674 1.00 88.56 205 GLU A O 1
ATOM 1609 N N . PHE A 1 206 ? -1.609 -5.298 16.582 1.00 86.44 206 PHE A N 1
ATOM 1610 C CA . PHE A 1 206 ? -2.977 -5.093 16.114 1.00 86.44 206 PHE A CA 1
ATOM 1611 C C . PHE A 1 206 ? -3.811 -6.379 16.189 1.00 86.44 206 PHE A C 1
ATOM 1613 O O . PHE A 1 206 ? -4.949 -6.355 16.656 1.00 86.44 206 PHE A O 1
ATOM 1620 N N . LYS A 1 207 ? -3.247 -7.526 15.788 1.00 85.81 207 LYS A N 1
ATOM 1621 C CA . LYS A 1 207 ? -3.956 -8.813 15.833 1.00 85.81 207 LYS A CA 1
ATOM 1622 C C . LYS A 1 207 ? -4.272 -9.263 17.261 1.00 85.81 207 LYS A C 1
ATOM 1624 O O . LYS A 1 207 ? -5.367 -9.763 17.508 1.00 85.81 207 LYS A O 1
ATOM 1629 N N . ILE A 1 208 ? -3.347 -9.052 18.200 1.00 85.62 208 ILE A N 1
ATOM 1630 C CA . ILE A 1 208 ? -3.566 -9.337 19.626 1.00 85.62 208 ILE A CA 1
ATOM 1631 C C . ILE A 1 208 ? -4.687 -8.445 20.172 1.00 85.62 208 ILE A C 1
ATOM 1633 O O . ILE A 1 208 ? -5.609 -8.956 20.807 1.00 85.62 208 ILE A O 1
ATOM 1637 N N . GLN A 1 209 ? -4.656 -7.141 19.876 1.00 83.38 209 GLN A N 1
ATOM 1638 C CA . GLN A 1 209 ? -5.705 -6.203 20.290 1.00 83.38 209 GLN A CA 1
ATOM 1639 C C . GLN A 1 209 ? -7.079 -6.592 19.730 1.00 83.38 209 GLN A C 1
ATOM 1641 O O . GLN A 1 209 ? -8.039 -6.633 20.494 1.00 83.38 209 GLN A O 1
ATOM 1646 N N . ASN A 1 210 ? -7.167 -6.953 18.443 1.00 81.88 210 ASN A N 1
ATOM 1647 C CA . ASN A 1 210 ? -8.421 -7.421 17.848 1.00 81.88 210 ASN A CA 1
ATOM 1648 C C . ASN A 1 210 ? -8.963 -8.678 18.557 1.00 81.88 210 ASN A C 1
ATOM 1650 O O . ASN A 1 210 ? -10.131 -8.737 18.935 1.00 81.88 210 ASN A O 1
ATOM 1654 N N . SER A 1 211 ? -8.102 -9.670 18.808 1.00 80.19 211 SER A N 1
ATOM 1655 C CA . SER A 1 211 ? -8.524 -10.906 19.482 1.00 80.19 211 SER A CA 1
ATOM 1656 C C . SER A 1 211 ? -9.021 -10.677 20.914 1.00 80.19 211 SER A C 1
ATOM 1658 O O . SER A 1 211 ? -9.967 -11.333 21.345 1.00 80.19 211 SER A O 1
ATOM 1660 N N . ALA A 1 212 ? -8.426 -9.723 21.639 1.00 75.00 212 ALA A N 1
ATOM 1661 C CA . ALA A 1 212 ? -8.877 -9.345 22.974 1.00 75.00 212 ALA A CA 1
ATOM 1662 C C . ALA A 1 212 ? -10.263 -8.685 22.927 1.00 75.00 212 ALA A C 1
ATOM 1664 O O . ALA A 1 212 ? -11.140 -9.056 23.702 1.00 75.00 212 ALA A O 1
ATOM 1665 N N . THR A 1 213 ? -10.501 -7.786 21.965 1.00 69.50 213 THR A N 1
ATOM 1666 C CA . THR A 1 213 ? -11.819 -7.157 21.788 1.00 69.50 213 THR A CA 1
ATOM 1667 C C . THR A 1 213 ? -12.900 -8.154 21.367 1.00 69.50 213 THR A C 1
ATOM 1669 O O . THR A 1 213 ? -14.026 -8.068 21.844 1.00 69.50 213 THR A O 1
ATOM 1672 N N . GLU A 1 214 ? -12.576 -9.143 20.529 1.00 71.44 214 GLU A N 1
ATOM 1673 C CA . GLU A 1 214 ? -13.519 -10.207 20.154 1.00 71.44 214 GLU A CA 1
ATOM 1674 C C . GLU A 1 214 ? -13.873 -11.132 21.332 1.00 71.44 214 GLU A C 1
ATOM 1676 O O . GLU A 1 214 ? -14.981 -11.669 21.380 1.00 71.44 214 GLU A O 1
ATOM 1681 N N . ALA A 1 215 ? -12.950 -11.324 22.282 1.00 64.88 215 ALA A N 1
ATOM 1682 C CA . ALA A 1 215 ? -13.164 -12.138 23.477 1.00 64.88 215 ALA A CA 1
ATOM 1683 C C . ALA A 1 215 ? -14.025 -11.441 24.546 1.00 64.88 215 ALA A C 1
ATOM 1685 O O . ALA A 1 215 ? -14.698 -12.130 25.302 1.00 64.88 215 ALA A O 1
ATOM 1686 N N . GLU A 1 216 ? -14.034 -10.106 24.600 1.00 59.41 216 GLU A N 1
ATOM 1687 C CA . GLU A 1 216 ? -14.871 -9.321 25.528 1.00 59.41 216 GLU A CA 1
ATOM 1688 C C . GLU A 1 216 ? -16.325 -9.149 25.047 1.00 59.41 216 GLU A C 1
ATOM 1690 O O . GLU A 1 216 ? -17.207 -8.832 25.843 1.00 59.41 216 GLU A O 1
ATOM 1695 N N . ILE A 1 217 ? -16.584 -9.345 23.749 1.00 57.97 217 ILE A N 1
ATOM 1696 C CA . ILE A 1 217 ? -17.913 -9.200 23.123 1.00 57.97 217 ILE A CA 1
ATOM 1697 C C . ILE A 1 217 ? -18.690 -10.541 23.098 1.00 57.97 217 ILE A C 1
ATOM 1699 O O . ILE A 1 217 ? -19.874 -10.562 22.753 1.00 57.97 217 ILE A O 1
ATOM 1703 N N . LYS A 1 218 ? -18.052 -11.658 23.474 1.00 44.75 218 LYS A N 1
ATOM 1704 C CA . LYS A 1 218 ? -18.671 -12.991 23.609 1.00 44.75 218 LYS A CA 1
ATOM 1705 C C . LYS A 1 218 ? -19.090 -13.289 25.042 1.00 44.75 218 LYS A C 1
ATOM 1707 O O . LYS A 1 218 ? -20.156 -13.928 25.183 1.00 44.75 218 LYS A O 1
#

Radius of gyration: 18.41 Å; chains: 1; bounding box: 55×44×44 Å

Sequence (218 aa):
CLWTLTAIIKDILKDKVLPKAGILKKLLAPLDAVLEGFFNAILFHHFDSHHYTSPYSEAANNLISFIDLLEALLASRIELELPLRCQRVLFLKVSYVLNLISSSVHYLIKKKFIMLLKKCVLYKSREDVKSGSLFLQNPCLYEDMLAVSDAVLQVVNLTWLNQIPLSEKASYFGGSEAAPGGDTQGGSDQTVLRALSLVVLKALEFKIQNSATEAEIK

InterPro domains:
  IPR024875 Protein Lines [PTHR16057] (1-216)
  IPR032794 Protein Lines, N-terminal [PF14694] (4-218)

Secondary structure (DSSP, 8-state):
-HHHHHHHHHHHHH-SSS-HHHHHHHHHGGGHHHHHHHHHHHHTS---SGGGSSTTSHHHHHHHHHHHHHHHHHHHHHHH----HHHHHHHHTHHHHHHHHHSSS-HHHHHHHHHHHHHHHTTT-S--TT-TTTTTT-HHHHHHHHHHHHHHHHH--TTTGGGSPPPSS-B-TTS-BPPTTS-------HHHHHHHHHHHHHHHHHHHHHHHHHHH--

Foldseek 3Di:
DLLVVLVVLVVLVPDPPDPSLVVVCVVCVVCQVVLLVVLVVVLPDDPADPQQADCPHPVNVVLVSVLSSLLSLCVCCLPNVDLGNSSLNCLQRVLSLLVVLLYNGYPLSNLSSLVSLLCNLCVPVPDPVPDPCVLVVRPSSVVSLLSNLVSLVVNPDVCSLVSRDWDQFADDPPPDGDDPDDPDHRDTPVVSSVSSVVSNVSSVVSVVSVVVVVVVVD

Organism: Smutsornis africanus (NCBI:txid240209)

pLDDT: mean 79.51, std 16.68, range [37.84, 95.94]